Protein AF-A0A9P9QVE0-F1 (afdb_monomer)

Sequence (283 aa):
MDATTYDFESFDCESKGVPRPLGNPDWAALFAILSHQWFSRIWVVQELLVARRSIMWRGVLDLDTDIILWVAMQIGRHRDLYESFDIFMGSLLSSALMARNIATGYLEYQRLGPLSIYDTISRYNGMEATDPRDRYFALAGISRLDAGFVNYEKSYRDVACLVGKMALLGFPEYRVEPGGVEVLVFTEKPEAHRFLIEWLAFHANPQNHNLGLPSWIPDLISPHSPGLIMSGFYNTLHMQGGKEIPAPEVRLRQGTRFQWSGSSLPPWILPVPDVRRRSISYD

Solvent-accessible surface area (backbone atoms only — not comparable to full-atom values): 16964 Å² total; per-residue (Å²): 133,80,96,80,69,90,68,60,53,66,69,62,31,70,88,68,74,44,79,65,58,79,94,31,68,67,47,50,51,49,50,56,59,44,50,34,75,64,45,33,33,39,55,50,49,36,60,57,59,68,42,94,75,67,77,41,74,59,90,91,42,82,41,62,41,69,59,54,29,50,50,31,36,49,34,73,48,13,50,58,45,36,52,42,48,40,62,72,63,76,45,93,67,66,28,46,60,33,31,18,41,46,28,54,48,36,58,47,35,75,73,69,44,58,40,54,60,60,64,50,36,44,60,56,45,54,47,47,54,93,53,79,50,41,68,54,46,35,44,35,86,51,17,62,46,39,78,75,72,64,50,85,89,52,52,56,54,54,53,49,50,50,53,31,50,31,48,58,43,49,60,44,41,44,42,62,44,95,91,75,48,44,32,34,39,28,96,56,63,70,82,80,28,50,60,57,69,67,59,49,62,73,27,44,32,90,59,23,66,83,72,69,34,63,65,85,38,51,40,68,55,52,70,82,47,62,42,77,66,42,61,58,51,62,59,47,71,84,64,60,84,87,75,91,71,84,78,83,89,76,87,73,87,78,90,82,85,86,84,84,90,75,97,65,88,72,66,47,73,43,72,59,75,73,84,87,74,79,84,77,75,7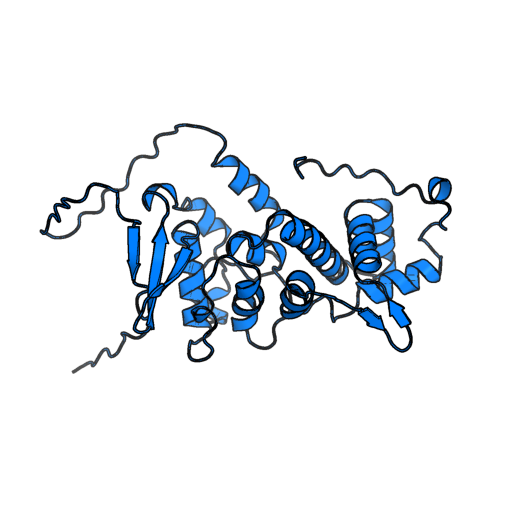5,132

Mean predicted aligned error: 12.05 Å

Structure (mmCIF, N/CA/C/O backbone):
data_AF-A0A9P9QVE0-F1
#
_entry.id   AF-A0A9P9QVE0-F1
#
loop_
_atom_site.group_PDB
_atom_site.id
_atom_site.type_symbol
_atom_site.label_atom_id
_atom_site.label_alt_id
_atom_site.label_comp_id
_atom_site.label_asym_id
_atom_site.label_entity_id
_atom_site.label_seq_id
_atom_site.pdbx_PDB_ins_code
_atom_site.Cartn_x
_atom_site.Cartn_y
_atom_site.Cartn_z
_atom_site.occupancy
_atom_site.B_iso_or_equiv
_atom_site.auth_seq_id
_atom_site.auth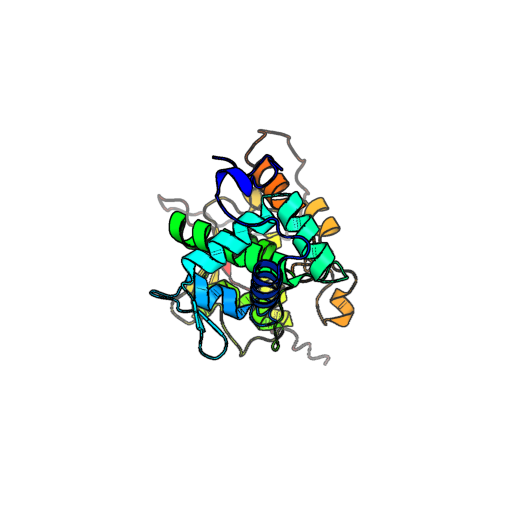_comp_id
_atom_site.auth_asym_id
_atom_site.auth_atom_id
_atom_site.pdbx_PDB_model_num
ATOM 1 N N . MET A 1 1 ? 19.524 4.064 9.301 1.00 30.08 1 MET A N 1
ATOM 2 C CA . MET A 1 1 ? 19.678 4.927 8.115 1.00 30.08 1 MET A CA 1
ATOM 3 C C . MET A 1 1 ? 18.303 5.446 7.805 1.00 30.08 1 MET A C 1
ATOM 5 O O . MET A 1 1 ? 17.471 4.701 7.298 1.00 30.08 1 MET A O 1
ATOM 9 N N . ASP A 1 2 ? 18.056 6.656 8.280 1.00 28.11 2 ASP A N 1
ATOM 10 C CA . ASP A 1 2 ? 16.757 7.304 8.247 1.00 28.11 2 ASP A CA 1
ATOM 11 C C . ASP A 1 2 ? 16.414 7.710 6.816 1.00 28.11 2 ASP A C 1
ATOM 13 O O . ASP A 1 2 ? 17.222 8.312 6.111 1.00 28.11 2 ASP A O 1
ATOM 17 N N . ALA A 1 3 ? 15.210 7.352 6.378 1.00 29.66 3 ALA A N 1
ATOM 18 C CA . ALA A 1 3 ? 14.646 7.735 5.090 1.00 29.66 3 ALA A CA 1
ATOM 19 C C . ALA A 1 3 ? 14.137 9.191 5.130 1.00 29.66 3 ALA A C 1
ATOM 21 O O . ALA A 1 3 ? 12.965 9.448 4.868 1.00 29.66 3 ALA A O 1
ATOM 22 N N . THR A 1 4 ? 14.989 10.139 5.533 1.00 32.44 4 THR A N 1
ATOM 23 C CA . THR A 1 4 ? 14.598 11.537 5.802 1.00 32.44 4 THR A CA 1
ATOM 24 C C . THR A 1 4 ? 15.242 12.575 4.886 1.00 32.44 4 THR A C 1
ATOM 26 O O . THR A 1 4 ? 14.995 13.766 5.055 1.00 32.44 4 THR A O 1
ATOM 29 N N . THR A 1 5 ? 15.951 12.159 3.838 1.00 35.22 5 THR A N 1
ATOM 30 C CA . THR A 1 5 ? 16.439 13.081 2.806 1.00 35.22 5 THR A CA 1
ATOM 31 C C . THR A 1 5 ? 16.221 12.442 1.444 1.00 35.22 5 THR A C 1
ATOM 33 O O . THR A 1 5 ? 16.746 11.365 1.167 1.00 35.22 5 THR A O 1
ATOM 36 N N . TYR A 1 6 ? 15.403 13.075 0.602 1.00 45.06 6 TYR A N 1
ATOM 37 C CA . TYR A 1 6 ? 15.340 12.739 -0.814 1.00 45.06 6 TYR A CA 1
ATOM 38 C C . TYR A 1 6 ? 16.667 13.145 -1.449 1.00 45.06 6 TYR A C 1
ATOM 40 O O . TYR A 1 6 ? 16.827 14.269 -1.921 1.00 45.06 6 TYR A O 1
ATOM 48 N N . ASP A 1 7 ? 17.635 12.242 -1.394 1.00 44.03 7 ASP A N 1
ATOM 49 C CA . ASP A 1 7 ? 18.872 12.374 -2.142 1.00 44.03 7 ASP A CA 1
ATOM 50 C C . ASP A 1 7 ? 18.542 12.036 -3.598 1.00 44.03 7 ASP A C 1
ATOM 52 O O . ASP A 1 7 ? 18.573 10.881 -4.023 1.00 44.03 7 ASP A O 1
ATOM 56 N N . PHE A 1 8 ? 18.058 13.037 -4.333 1.00 57.25 8 PHE A N 1
ATOM 57 C CA . PHE A 1 8 ? 17.719 12.917 -5.749 1.00 57.25 8 PHE A CA 1
ATOM 58 C C . PHE A 1 8 ? 18.994 12.954 -6.598 1.00 57.25 8 PHE A C 1
ATOM 60 O O . PHE A 1 8 ? 19.142 13.805 -7.477 1.00 57.25 8 PHE A O 1
ATOM 67 N N . GLU A 1 9 ? 19.937 12.055 -6.333 1.00 73.12 9 GLU A N 1
ATOM 68 C CA . GLU A 1 9 ? 21.040 11.839 -7.261 1.00 73.12 9 GLU A CA 1
ATOM 69 C C . GLU A 1 9 ? 20.479 11.267 -8.571 1.00 73.12 9 GLU A C 1
ATOM 71 O O . GLU A 1 9 ? 19.546 10.458 -8.571 1.00 73.12 9 GLU A O 1
ATOM 76 N N . SER A 1 10 ? 21.023 11.702 -9.704 1.00 81.44 10 SER A N 1
ATOM 77 C CA . SER A 1 10 ? 20.715 11.106 -11.006 1.00 81.44 10 SER A CA 1
ATOM 78 C C . SER A 1 10 ? 21.210 9.663 -11.061 1.00 81.44 10 SER A C 1
ATOM 80 O O . SER A 1 10 ? 22.295 9.360 -10.557 1.00 81.44 10 SER A O 1
ATOM 82 N N . PHE A 1 11 ? 20.456 8.777 -11.703 1.00 85.50 11 PHE A N 1
ATOM 83 C CA . PHE A 1 11 ? 20.907 7.418 -11.955 1.00 85.50 11 PHE A CA 1
ATOM 84 C C . PHE A 1 11 ? 21.948 7.419 -13.078 1.00 85.50 11 PHE A C 1
ATOM 86 O O . PHE A 1 11 ? 21.627 7.517 -14.264 1.00 85.50 11 PHE A O 1
ATOM 93 N N . ASP A 1 12 ? 23.220 7.292 -12.705 1.00 87.44 12 ASP A N 1
ATOM 94 C CA . ASP A 1 12 ? 24.328 7.249 -13.658 1.00 87.44 12 ASP A CA 1
ATOM 95 C C . ASP A 1 12 ? 24.292 5.966 -14.508 1.00 87.44 12 ASP A C 1
ATOM 97 O O . ASP A 1 12 ? 24.890 4.940 -14.186 1.00 87.44 12 ASP A O 1
ATOM 101 N N . CYS A 1 13 ? 23.561 6.032 -15.619 1.00 87.19 13 CYS A N 1
ATOM 102 C CA . CYS A 1 13 ? 23.409 4.933 -16.564 1.00 87.19 13 CYS A CA 1
ATOM 103 C C . CYS A 1 13 ? 24.760 4.495 -17.153 1.00 87.19 13 CYS A C 1
ATOM 105 O O . CYS A 1 13 ? 24.983 3.302 -17.363 1.00 87.19 13 CYS A O 1
ATOM 107 N N . GLU A 1 14 ? 25.673 5.443 -17.389 1.00 87.56 14 GLU A N 1
ATOM 108 C CA . GLU A 1 14 ? 26.953 5.188 -18.052 1.00 87.56 14 GLU A CA 1
ATOM 109 C C . GLU A 1 14 ? 27.894 4.388 -17.154 1.00 87.56 14 GLU A C 1
ATOM 111 O O . GLU A 1 14 ? 28.407 3.355 -17.589 1.00 87.56 14 GLU A O 1
ATOM 116 N N . SER A 1 15 ? 28.062 4.777 -15.883 1.00 88.19 15 SER A N 1
ATOM 117 C CA . SER A 1 15 ? 28.885 3.985 -14.952 1.00 88.19 15 SER A CA 1
ATOM 118 C C . SER A 1 15 ? 28.279 2.623 -14.617 1.00 88.19 15 SER A C 1
ATOM 120 O O . SER A 1 15 ? 29.004 1.697 -14.249 1.00 88.19 15 SER A O 1
ATOM 122 N N . LYS A 1 16 ? 26.958 2.473 -14.769 1.00 85.00 16 LYS A N 1
ATOM 123 C CA . LYS A 1 16 ? 26.243 1.199 -14.604 1.00 85.00 16 LYS A CA 1
ATOM 124 C C . LYS A 1 16 ? 26.201 0.353 -15.880 1.00 85.00 16 LYS A C 1
ATOM 126 O O . LYS A 1 16 ? 25.724 -0.778 -15.819 1.00 85.00 16 LYS A O 1
ATOM 131 N N . GLY A 1 17 ? 26.701 0.862 -17.008 1.00 88.25 17 GLY A N 1
ATOM 132 C CA . GLY A 1 17 ? 26.724 0.145 -18.284 1.00 88.25 17 GLY A CA 1
ATOM 133 C C . GLY A 1 17 ? 25.337 -0.119 -18.879 1.00 88.25 17 GLY A C 1
ATOM 134 O O . GLY A 1 17 ? 25.172 -1.091 -19.614 1.00 88.25 17 GLY A O 1
ATOM 135 N N . VAL A 1 18 ? 24.340 0.714 -18.561 1.00 88.88 18 VAL A N 1
ATOM 136 C CA . VAL A 1 18 ? 22.972 0.605 -19.093 1.00 88.88 18 VAL A CA 1
ATOM 137 C C . VAL A 1 18 ? 22.648 1.788 -20.011 1.00 88.88 18 VAL A C 1
ATOM 139 O O . VAL A 1 18 ? 23.198 2.877 -19.834 1.00 88.88 18 VAL A O 1
ATOM 142 N N . PRO A 1 19 ? 21.778 1.619 -21.023 1.00 91.56 19 PRO A N 1
ATOM 143 C CA . PRO A 1 19 ? 21.398 2.725 -21.895 1.00 91.56 19 PRO A CA 1
ATOM 144 C C . PRO A 1 19 ? 20.612 3.789 -21.124 1.00 91.56 19 PRO A C 1
ATOM 146 O O . PRO A 1 19 ? 19.944 3.487 -20.134 1.00 91.56 19 PRO A O 1
ATOM 149 N N . ARG A 1 20 ? 20.640 5.034 -21.612 1.00 90.94 20 ARG A N 1
ATOM 150 C CA . ARG A 1 20 ? 19.778 6.097 -21.077 1.00 90.94 20 ARG A CA 1
ATOM 151 C C . ARG A 1 20 ? 18.296 5.773 -21.356 1.00 90.94 20 ARG A C 1
ATOM 153 O O . ARG A 1 20 ? 18.010 5.223 -22.422 1.00 90.94 20 ARG A O 1
ATOM 160 N N . PRO A 1 21 ? 17.352 6.132 -20.462 1.00 89.38 21 PRO A N 1
ATOM 161 C CA . PRO A 1 21 ? 15.951 5.732 -20.611 1.00 89.38 21 PRO A CA 1
ATOM 162 C C . PRO A 1 21 ? 15.221 6.343 -21.805 1.00 89.38 21 PRO A C 1
ATOM 164 O O . PRO A 1 21 ? 14.433 5.673 -22.473 1.00 89.38 21 PRO A O 1
ATOM 167 N N . LEU A 1 22 ? 15.468 7.624 -22.085 1.00 86.12 22 LEU A N 1
ATOM 168 C CA . LEU A 1 22 ? 14.705 8.355 -23.089 1.00 86.12 22 LEU A CA 1
ATOM 169 C C . LEU A 1 22 ? 14.965 7.804 -24.499 1.00 86.12 22 LEU A C 1
ATOM 171 O O . LEU A 1 22 ? 16.098 7.788 -24.975 1.00 86.12 22 LEU A O 1
ATOM 175 N N . GLY A 1 23 ? 13.895 7.379 -25.176 1.00 85.19 23 GLY A N 1
ATOM 176 C CA . GLY A 1 23 ? 13.956 6.825 -26.533 1.00 85.19 23 GLY A CA 1
ATOM 177 C C . GLY A 1 23 ? 14.483 5.389 -26.618 1.00 85.19 23 GLY A C 1
ATOM 178 O O . GLY A 1 23 ? 14.606 4.863 -27.724 1.00 85.19 23 GLY A O 1
ATOM 179 N N . ASN A 1 24 ? 14.776 4.737 -25.488 1.00 92.50 24 ASN A N 1
ATOM 180 C CA . ASN A 1 24 ? 15.223 3.351 -25.466 1.00 92.50 24 ASN A CA 1
ATOM 181 C C . ASN A 1 24 ? 14.024 2.379 -25.319 1.00 92.50 24 ASN A C 1
ATOM 183 O O . ASN A 1 24 ? 13.232 2.516 -24.382 1.00 92.50 24 ASN A O 1
ATOM 187 N N . PRO A 1 25 ? 13.876 1.385 -26.217 1.00 92.44 25 PRO A N 1
ATOM 188 C CA . PRO A 1 25 ? 12.732 0.471 -26.202 1.00 92.44 25 PRO A CA 1
ATOM 189 C C . PRO A 1 25 ? 12.724 -0.495 -25.006 1.00 92.44 25 PRO A C 1
ATOM 191 O O . PRO A 1 25 ? 11.645 -0.900 -24.574 1.00 92.44 25 PRO A O 1
ATOM 194 N N . ASP A 1 26 ? 13.883 -0.834 -24.439 1.00 90.62 26 ASP A N 1
ATOM 195 C CA . ASP A 1 26 ? 13.972 -1.747 -23.292 1.00 90.62 26 ASP A CA 1
ATOM 196 C C . ASP A 1 26 ? 13.470 -1.062 -22.016 1.00 90.62 26 ASP A C 1
ATOM 198 O O . ASP A 1 26 ? 12.692 -1.638 -21.253 1.00 90.62 26 ASP A O 1
ATOM 202 N N . TRP A 1 27 ? 13.826 0.212 -21.829 1.00 91.44 27 TRP A N 1
ATOM 203 C CA . TRP A 1 27 ? 13.269 1.045 -20.761 1.00 91.44 27 TRP A CA 1
ATOM 204 C C . TRP A 1 27 ? 11.762 1.245 -20.913 1.00 91.44 27 TRP A C 1
ATOM 206 O O . TRP A 1 27 ? 11.029 1.112 -19.936 1.00 91.44 27 TRP A O 1
ATOM 216 N N . ALA A 1 28 ? 11.274 1.477 -22.133 1.00 90.44 28 ALA A N 1
ATOM 217 C CA . ALA A 1 28 ? 9.839 1.544 -22.405 1.00 90.44 28 ALA A CA 1
ATOM 218 C C . ALA A 1 28 ? 9.118 0.229 -22.042 1.00 90.44 28 ALA A C 1
ATOM 220 O O . ALA A 1 28 ? 8.050 0.247 -21.425 1.00 90.44 28 ALA A O 1
ATOM 221 N N . ALA A 1 29 ? 9.709 -0.924 -22.372 1.00 90.38 29 ALA A N 1
ATOM 222 C CA . ALA A 1 29 ? 9.158 -2.227 -22.008 1.00 90.38 29 ALA A CA 1
ATOM 223 C C . ALA A 1 29 ? 9.109 -2.422 -20.484 1.00 90.38 29 ALA A C 1
ATOM 225 O O . ALA A 1 29 ? 8.083 -2.864 -19.957 1.00 90.38 29 ALA A O 1
ATOM 226 N N . LEU A 1 30 ? 10.177 -2.044 -19.777 1.00 89.62 30 LEU A N 1
ATOM 227 C CA . LEU A 1 30 ? 10.260 -2.071 -18.317 1.00 89.62 30 LEU A CA 1
ATOM 228 C C . LEU A 1 30 ? 9.213 -1.157 -17.665 1.00 89.62 30 LEU A C 1
ATOM 230 O O . LEU A 1 30 ? 8.481 -1.596 -16.777 1.00 89.62 30 LEU A O 1
ATOM 234 N N . PHE A 1 31 ? 9.079 0.084 -18.132 1.00 90.81 31 PHE A N 1
ATOM 235 C CA . PHE A 1 31 ? 8.050 1.003 -17.648 1.00 90.81 31 PHE A CA 1
ATOM 236 C C . PHE A 1 31 ? 6.649 0.437 -17.884 1.00 90.81 31 PHE A C 1
ATOM 238 O O . PHE A 1 31 ? 5.804 0.497 -16.991 1.00 90.81 31 PHE A O 1
ATOM 245 N N . ALA A 1 32 ? 6.414 -0.233 -19.014 1.00 89.25 32 ALA A N 1
ATOM 246 C CA . ALA A 1 32 ? 5.158 -0.928 -19.263 1.00 89.25 32 ALA A CA 1
ATOM 247 C C . ALA A 1 32 ? 4.916 -2.129 -18.323 1.00 89.25 32 ALA A C 1
ATOM 249 O O . ALA A 1 32 ? 3.759 -2.506 -18.140 1.00 89.25 32 ALA A O 1
ATOM 250 N N . ILE A 1 33 ? 5.957 -2.771 -17.768 1.00 89.94 33 ILE A N 1
ATOM 251 C CA . ILE A 1 33 ? 5.803 -3.822 -16.739 1.00 89.94 33 ILE A CA 1
ATOM 252 C C . ILE A 1 33 ? 5.330 -3.170 -15.441 1.00 89.94 33 ILE A C 1
ATOM 254 O O . ILE A 1 33 ? 4.316 -3.575 -14.878 1.00 89.94 33 ILE A O 1
ATOM 258 N N . LEU A 1 34 ? 6.048 -2.141 -14.992 1.00 89.38 34 LEU A N 1
ATOM 259 C CA . LEU A 1 34 ? 5.820 -1.482 -13.703 1.00 89.38 34 LEU A CA 1
ATOM 260 C C . LEU A 1 34 ? 4.530 -0.657 -13.657 1.00 89.38 34 LEU A C 1
ATOM 262 O O . LEU A 1 34 ? 3.986 -0.430 -12.581 1.00 89.38 34 LEU A O 1
ATOM 266 N N . SER A 1 35 ? 4.014 -0.261 -14.819 1.00 87.69 35 SER A N 1
ATOM 267 C CA . SER A 1 35 ? 2.743 0.466 -14.944 1.00 87.69 35 SER A CA 1
ATOM 268 C C . SER A 1 35 ? 1.525 -0.445 -15.062 1.00 87.69 35 SER A C 1
ATOM 270 O O . SER A 1 35 ? 0.404 0.018 -15.271 1.00 87.69 35 SER A O 1
ATOM 272 N N . HIS A 1 36 ? 1.724 -1.761 -15.008 1.00 90.19 36 HIS A N 1
ATOM 273 C CA . HIS A 1 36 ? 0.633 -2.703 -15.176 1.00 90.19 36 HIS A CA 1
ATOM 274 C C . HIS A 1 36 ? -0.371 -2.588 -14.017 1.00 90.19 36 HIS A C 1
ATOM 276 O O . HIS A 1 36 ? 0.023 -2.575 -12.852 1.00 90.19 36 HIS A O 1
ATOM 282 N N . GLN A 1 37 ? -1.673 -2.631 -14.326 1.00 89.62 37 GLN A N 1
ATOM 283 C CA . GLN A 1 37 ? -2.794 -2.582 -13.361 1.00 89.62 37 GLN A CA 1
ATOM 284 C C . GLN A 1 37 ? -2.749 -3.656 -12.260 1.00 89.62 37 GLN A C 1
ATOM 286 O O . GLN A 1 37 ? -3.536 -3.665 -11.327 1.00 89.62 37 GLN A O 1
ATOM 291 N N . TRP A 1 38 ? -1.858 -4.636 -12.372 1.00 91.31 38 TRP A N 1
ATOM 292 C CA . TRP A 1 38 ? -1.653 -5.579 -11.282 1.00 91.31 38 TRP A CA 1
ATOM 293 C C . TRP A 1 38 ? -1.062 -4.866 -10.057 1.00 91.31 38 TRP A C 1
ATOM 295 O O . TRP A 1 38 ? -1.550 -5.074 -8.952 1.00 91.31 38 TRP A O 1
ATOM 305 N N . PHE A 1 39 ? -0.121 -3.935 -10.254 1.00 91.12 39 PHE A N 1
ATOM 306 C CA . PHE A 1 39 ? 0.478 -3.155 -9.170 1.00 91.12 39 PHE A CA 1
ATOM 307 C C . PHE A 1 39 ? -0.489 -2.170 -8.500 1.00 91.12 39 PHE A C 1
ATOM 309 O O . PHE A 1 39 ? -0.167 -1.680 -7.426 1.00 91.12 39 PHE A O 1
ATOM 316 N N . SER A 1 40 ? -1.661 -1.871 -9.076 1.00 89.88 40 SER A N 1
ATOM 317 C CA . SER A 1 40 ? -2.656 -1.007 -8.420 1.00 89.88 40 SER A CA 1
ATOM 318 C C . SER A 1 40 ? -3.518 -1.750 -7.402 1.00 89.88 40 SER A C 1
ATOM 320 O O . SER A 1 40 ? -4.140 -1.102 -6.568 1.00 89.88 40 SER A O 1
ATOM 322 N N . ARG A 1 41 ? -3.566 -3.086 -7.420 1.00 92.94 41 ARG A N 1
ATOM 323 C CA . ARG A 1 41 ? -4.478 -3.881 -6.580 1.00 92.94 41 ARG A CA 1
ATOM 324 C C . ARG A 1 41 ? -3.969 -4.004 -5.147 1.00 92.94 41 ARG A C 1
ATOM 326 O O . ARG A 1 41 ? -2.870 -4.503 -4.931 1.00 92.94 41 ARG A O 1
ATOM 333 N N . ILE A 1 42 ? -4.797 -3.674 -4.155 1.00 93.31 42 ILE A N 1
ATOM 334 C CA . ILE A 1 42 ? -4.391 -3.720 -2.737 1.00 93.31 42 ILE A CA 1
ATOM 335 C C . ILE A 1 42 ? -3.934 -5.120 -2.284 1.00 93.31 42 ILE A C 1
ATOM 337 O O . ILE A 1 42 ? -2.969 -5.249 -1.535 1.00 93.31 42 ILE A O 1
ATOM 341 N N . TRP A 1 43 ? -4.566 -6.183 -2.789 1.00 95.12 43 TRP A N 1
ATOM 342 C CA . TRP A 1 43 ? -4.221 -7.568 -2.441 1.00 95.12 43 TRP A CA 1
ATOM 343 C C . TRP A 1 43 ? -2.800 -7.970 -2.841 1.00 95.12 43 TRP A C 1
ATOM 345 O O . TRP A 1 43 ? -2.184 -8.781 -2.150 1.00 95.12 43 TRP A O 1
ATOM 355 N N . VAL A 1 44 ? -2.241 -7.349 -3.884 1.00 94.00 44 VAL A N 1
ATOM 356 C CA . VAL A 1 44 ? -0.877 -7.639 -4.347 1.00 94.00 44 VAL A CA 1
ATOM 357 C C . VAL A 1 44 ? 0.162 -7.333 -3.275 1.00 94.00 44 VAL A C 1
ATOM 359 O O . VAL A 1 44 ? 1.190 -8.004 -3.199 1.00 94.00 44 VAL A O 1
ATOM 362 N N . VAL A 1 45 ? -0.123 -6.370 -2.397 1.00 93.88 45 VAL A N 1
ATOM 363 C CA . VAL A 1 45 ? 0.742 -6.054 -1.263 1.00 93.88 45 VAL A CA 1
ATOM 364 C C . VAL A 1 45 ? 0.944 -7.291 -0.390 1.00 93.88 45 VAL A C 1
ATOM 366 O O . VAL A 1 45 ? 2.076 -7.706 -0.163 1.00 93.88 45 VAL A O 1
ATOM 369 N N . GLN A 1 46 ? -0.137 -7.915 0.076 1.00 92.38 46 GLN A N 1
ATOM 370 C CA . GLN A 1 46 ? -0.038 -9.100 0.926 1.00 92.38 46 GLN A CA 1
ATOM 371 C C . GLN A 1 46 ? 0.512 -10.305 0.161 1.00 92.38 46 GLN A C 1
ATOM 373 O O . GLN A 1 46 ? 1.340 -11.038 0.704 1.00 92.38 46 GLN A O 1
ATOM 378 N N . GLU A 1 47 ? 0.079 -10.491 -1.092 1.00 93.12 47 GLU A N 1
ATOM 379 C CA . GLU A 1 47 ? 0.548 -11.569 -1.969 1.00 93.12 47 GLU A CA 1
ATOM 380 C C . GLU A 1 47 ? 2.074 -11.549 -2.130 1.00 93.12 47 GLU A C 1
ATOM 382 O O . GLU A 1 47 ? 2.692 -12.608 -2.138 1.00 93.12 47 GLU A O 1
ATOM 387 N N . LEU A 1 48 ? 2.693 -10.367 -2.214 1.00 92.62 48 LEU A N 1
ATOM 388 C CA . LEU A 1 48 ? 4.144 -10.232 -2.330 1.00 92.62 48 LEU A CA 1
ATOM 389 C C . LEU A 1 48 ? 4.864 -10.252 -0.982 1.00 92.62 48 LEU A C 1
ATOM 391 O O . LEU A 1 48 ? 5.852 -10.965 -0.835 1.00 92.62 48 LEU A O 1
ATOM 395 N N . LEU A 1 49 ? 4.395 -9.475 -0.002 1.00 92.12 49 LEU A N 1
ATOM 396 C CA . LEU A 1 49 ? 5.111 -9.274 1.264 1.00 92.12 49 LEU A CA 1
ATOM 397 C C . LEU A 1 49 ? 5.129 -10.529 2.139 1.00 92.12 49 LEU A C 1
ATOM 399 O O . LEU A 1 49 ? 6.110 -10.781 2.833 1.00 92.12 49 LEU A O 1
ATOM 403 N N . VAL A 1 50 ? 4.050 -11.313 2.123 1.00 91.38 50 VAL A N 1
ATOM 404 C CA . VAL A 1 50 ? 3.897 -12.489 2.997 1.00 91.38 50 VAL A CA 1
ATOM 405 C C . VAL A 1 50 ? 4.331 -13.781 2.297 1.00 91.38 50 VAL A C 1
ATOM 407 O O . VAL A 1 50 ? 4.520 -14.812 2.949 1.00 91.38 50 VAL A O 1
ATOM 410 N N . ALA A 1 51 ? 4.507 -13.762 0.973 1.00 90.69 51 ALA A N 1
ATOM 411 C CA . ALA A 1 51 ? 4.914 -14.946 0.231 1.00 90.69 51 ALA A CA 1
ATOM 412 C C . ALA A 1 51 ? 6.293 -15.452 0.669 1.00 90.69 51 ALA A C 1
ATOM 414 O O . ALA A 1 51 ? 7.255 -14.704 0.806 1.00 90.69 51 ALA A O 1
ATOM 415 N N . ARG A 1 52 ? 6.411 -16.779 0.810 1.00 87.06 52 ARG A N 1
ATOM 416 C CA . ARG A 1 52 ? 7.712 -17.443 1.016 1.00 87.06 52 ARG A CA 1
ATOM 417 C C . ARG A 1 52 ? 8.594 -17.394 -0.231 1.00 87.06 52 ARG A C 1
ATOM 419 O O . ARG A 1 52 ? 9.811 -17.460 -0.122 1.00 87.06 52 ARG A O 1
ATOM 426 N N . ARG A 1 53 ? 7.962 -17.369 -1.405 1.00 86.06 53 ARG A N 1
ATOM 427 C CA . ARG A 1 53 ? 8.594 -17.254 -2.718 1.00 86.06 53 ARG A CA 1
ATOM 428 C C . ARG A 1 53 ? 7.596 -16.611 -3.673 1.00 86.06 53 ARG A C 1
ATOM 430 O O . ARG A 1 53 ? 6.473 -17.097 -3.784 1.00 86.06 53 ARG A O 1
ATOM 437 N N . SER A 1 54 ? 8.020 -15.563 -4.362 1.00 86.62 54 SER A N 1
ATOM 438 C CA . SER A 1 54 ? 7.239 -14.832 -5.358 1.00 86.62 54 SER A CA 1
ATOM 439 C C . SER A 1 54 ? 7.899 -14.970 -6.727 1.00 86.62 54 SER A C 1
ATOM 441 O O . SER A 1 54 ? 9.122 -14.906 -6.857 1.00 86.62 54 SER A O 1
ATOM 443 N N . ILE A 1 55 ? 7.088 -15.182 -7.758 1.00 85.06 55 ILE A N 1
ATOM 444 C CA . ILE A 1 55 ? 7.536 -15.239 -9.150 1.00 85.06 55 ILE A CA 1
ATOM 445 C C . ILE A 1 55 ? 6.617 -14.315 -9.944 1.00 85.06 55 ILE A C 1
ATOM 447 O O . ILE A 1 55 ? 5.396 -14.398 -9.790 1.00 85.06 55 ILE A O 1
ATOM 451 N N . MET A 1 56 ? 7.185 -13.429 -10.762 1.00 88.75 56 MET A N 1
ATOM 452 C CA . MET A 1 56 ? 6.411 -12.505 -11.586 1.00 88.75 56 MET A CA 1
ATOM 453 C C . MET A 1 56 ? 6.379 -12.989 -13.030 1.00 88.75 56 MET A C 1
ATOM 455 O O . MET A 1 56 ? 7.413 -13.144 -13.670 1.00 88.75 56 MET A O 1
ATOM 459 N N . TRP A 1 57 ? 5.178 -13.187 -13.571 1.00 89.50 57 TRP A N 1
ATOM 460 C CA . TRP A 1 57 ? 4.997 -13.588 -14.964 1.00 89.50 57 TRP A CA 1
ATOM 461 C C . TRP A 1 57 ? 4.403 -12.464 -15.801 1.00 89.50 57 TRP A C 1
ATOM 463 O O . TRP A 1 57 ? 3.433 -11.815 -15.403 1.00 89.50 57 TRP A O 1
ATOM 473 N N . ARG A 1 58 ? 4.945 -12.279 -17.010 1.00 85.62 58 ARG A N 1
ATOM 474 C CA . ARG A 1 58 ? 4.338 -11.426 -18.039 1.00 85.62 58 ARG A CA 1
ATOM 475 C C . ARG A 1 58 ? 4.384 -12.117 -19.395 1.00 85.62 58 ARG A C 1
ATOM 477 O O . ARG A 1 58 ? 5.405 -12.116 -20.079 1.00 85.62 58 ARG A O 1
ATOM 484 N N . GLY A 1 59 ? 3.254 -12.693 -19.801 1.00 87.56 59 GLY A N 1
ATOM 485 C CA . GLY A 1 59 ? 3.195 -13.523 -21.003 1.00 87.56 59 GLY A CA 1
ATOM 486 C C . GLY A 1 59 ? 4.075 -14.761 -20.834 1.00 87.56 59 GLY A C 1
ATOM 487 O O . GLY A 1 59 ? 3.805 -15.581 -19.965 1.00 87.56 59 GLY A O 1
ATOM 488 N N . VAL A 1 60 ? 5.127 -14.874 -21.647 1.00 86.75 60 VAL A N 1
ATOM 489 C CA . VAL A 1 60 ? 6.118 -15.966 -21.574 1.00 86.75 60 VAL A CA 1
ATOM 490 C C . VAL A 1 60 ? 7.343 -15.624 -20.720 1.00 86.75 60 VAL A C 1
ATOM 492 O O . VAL A 1 60 ? 8.231 -16.459 -20.574 1.00 86.75 60 VAL A O 1
ATOM 495 N N . LEU A 1 61 ? 7.427 -14.395 -20.199 1.00 85.81 61 LEU A N 1
ATOM 496 C CA . LEU A 1 61 ? 8.551 -13.958 -19.377 1.00 85.81 61 LEU A CA 1
ATOM 497 C C . LEU A 1 61 ? 8.379 -14.439 -17.939 1.00 85.81 61 LEU A C 1
ATOM 499 O O . LEU A 1 61 ? 7.347 -14.171 -17.318 1.00 85.81 61 LEU A O 1
ATOM 503 N N . ASP A 1 62 ? 9.427 -15.080 -17.428 1.00 88.62 62 ASP A N 1
ATOM 504 C CA . ASP A 1 62 ? 9.630 -15.375 -16.014 1.00 88.62 62 ASP A CA 1
ATOM 505 C C . ASP A 1 62 ? 10.595 -14.329 -15.442 1.00 88.62 62 ASP A C 1
ATOM 507 O O . ASP A 1 62 ? 11.749 -14.238 -15.869 1.00 88.62 62 ASP A O 1
ATOM 511 N N . LEU A 1 63 ? 10.083 -13.464 -14.568 1.00 88.62 63 LEU A N 1
ATOM 512 C CA . LEU A 1 63 ? 10.792 -12.317 -14.019 1.00 88.62 63 LEU A CA 1
ATOM 513 C C . LEU A 1 63 ? 11.088 -12.556 -12.541 1.00 88.62 63 LEU A C 1
ATOM 515 O O . LEU A 1 63 ? 10.196 -12.870 -11.745 1.00 88.62 63 LEU A O 1
ATOM 519 N N . ASP A 1 64 ? 12.345 -12.333 -12.170 1.00 88.44 64 ASP A N 1
ATOM 520 C CA . ASP A 1 64 ? 12.764 -12.332 -10.776 1.00 88.44 64 ASP A CA 1
ATOM 521 C C . ASP A 1 64 ? 12.104 -11.158 -10.037 1.00 88.44 64 ASP A C 1
ATOM 523 O O . ASP A 1 64 ? 12.321 -9.985 -10.362 1.00 88.44 64 ASP A O 1
ATOM 527 N N . THR A 1 65 ? 11.279 -11.489 -9.044 1.00 89.06 65 THR A N 1
ATOM 528 C CA . THR A 1 65 ? 10.526 -10.515 -8.252 1.00 89.06 65 THR A CA 1
ATOM 529 C C . THR A 1 65 ? 11.436 -9.493 -7.577 1.00 89.06 65 THR A C 1
ATOM 531 O O . THR A 1 65 ? 11.126 -8.301 -7.599 1.00 89.06 65 THR A O 1
ATOM 534 N N . ASP A 1 66 ? 12.562 -9.926 -7.007 1.00 87.12 66 ASP A N 1
ATOM 535 C CA . ASP A 1 66 ? 13.456 -9.037 -6.269 1.00 87.12 66 ASP A CA 1
ATOM 536 C C . ASP A 1 66 ? 14.109 -8.029 -7.222 1.00 87.12 66 ASP A C 1
ATOM 538 O O . ASP A 1 66 ? 14.234 -6.850 -6.885 1.00 87.12 66 ASP A O 1
ATOM 542 N N . ILE A 1 67 ? 14.433 -8.450 -8.451 1.00 88.81 67 ILE A N 1
ATOM 543 C CA . ILE A 1 67 ? 14.943 -7.552 -9.497 1.00 88.81 67 ILE A CA 1
ATOM 544 C C . ILE A 1 67 ? 13.877 -6.524 -9.892 1.00 88.81 67 ILE A C 1
ATOM 546 O O . ILE A 1 67 ? 14.171 -5.329 -9.934 1.00 88.81 67 ILE A O 1
ATOM 550 N N . ILE A 1 68 ? 12.636 -6.948 -10.149 1.00 90.06 68 ILE A N 1
ATOM 551 C CA . ILE A 1 68 ? 11.558 -6.030 -10.556 1.00 90.06 68 ILE A CA 1
ATOM 552 C C . ILE A 1 68 ? 11.265 -4.995 -9.465 1.00 90.06 68 ILE A C 1
ATOM 554 O O . ILE A 1 68 ? 11.169 -3.799 -9.755 1.00 90.06 68 ILE A O 1
ATOM 558 N N . LEU A 1 69 ? 11.167 -5.431 -8.207 1.00 89.56 69 LEU A N 1
ATOM 559 C CA . LEU A 1 69 ? 10.945 -4.534 -7.074 1.00 89.56 69 LEU A CA 1
ATOM 560 C C . LEU A 1 69 ? 12.143 -3.600 -6.855 1.00 89.56 69 LEU A C 1
ATOM 562 O O . LEU A 1 69 ? 11.956 -2.403 -6.627 1.00 89.56 69 LEU A O 1
ATOM 566 N N . TRP A 1 70 ? 13.373 -4.098 -6.996 1.00 88.50 70 TRP A N 1
ATOM 567 C CA . TRP A 1 70 ? 14.571 -3.266 -6.913 1.00 88.50 70 TRP A CA 1
ATOM 568 C C . TRP A 1 70 ? 14.576 -2.164 -7.976 1.00 88.50 70 TRP A C 1
ATOM 570 O O . TRP A 1 70 ? 14.834 -1.005 -7.649 1.00 88.50 70 TRP A O 1
ATOM 580 N N . VAL A 1 71 ? 14.230 -2.486 -9.226 1.00 88.31 71 VAL A N 1
ATOM 581 C CA . VAL A 1 71 ? 14.137 -1.494 -10.307 1.00 88.31 71 VAL A CA 1
ATOM 582 C C . VAL A 1 71 ? 13.040 -0.463 -10.026 1.00 88.31 71 VAL A C 1
ATOM 584 O O . VAL A 1 71 ? 13.279 0.736 -10.186 1.00 88.31 71 VAL A O 1
ATOM 587 N N . ALA A 1 72 ? 11.869 -0.893 -9.542 1.00 89.50 72 ALA A N 1
ATOM 588 C CA . ALA A 1 72 ? 10.797 0.020 -9.137 1.00 89.50 72 ALA A CA 1
ATOM 589 C C . ALA A 1 72 ? 11.266 1.011 -8.056 1.00 89.50 72 ALA A C 1
ATOM 591 O O . ALA A 1 72 ? 10.925 2.196 -8.090 1.00 89.50 72 ALA A O 1
ATOM 592 N N . MET A 1 73 ? 12.102 0.553 -7.120 1.00 86.12 73 MET A N 1
ATOM 593 C CA . MET A 1 73 ? 12.730 1.436 -6.140 1.00 86.12 73 MET A CA 1
ATOM 594 C C . MET A 1 73 ? 13.732 2.402 -6.760 1.00 86.12 73 MET A C 1
ATOM 596 O O . MET A 1 73 ? 13.730 3.563 -6.363 1.00 86.12 73 MET A O 1
ATOM 600 N N . GLN A 1 74 ? 14.579 1.963 -7.697 1.00 85.62 74 GLN A N 1
ATOM 601 C CA . GLN A 1 74 ? 15.534 2.865 -8.353 1.00 85.62 74 GLN A CA 1
ATOM 602 C C . GLN A 1 74 ? 14.800 4.004 -9.068 1.00 85.62 74 GLN A C 1
ATOM 604 O O . GLN A 1 74 ? 15.135 5.168 -8.860 1.00 85.62 74 GLN A O 1
ATOM 609 N N . ILE A 1 75 ? 13.737 3.689 -9.815 1.00 85.19 75 ILE A N 1
ATOM 610 C CA . ILE A 1 75 ? 12.908 4.699 -10.492 1.00 85.19 75 ILE A CA 1
ATOM 611 C C . ILE A 1 75 ? 12.323 5.694 -9.484 1.00 85.19 75 ILE A C 1
ATOM 613 O O . ILE A 1 75 ? 12.324 6.892 -9.729 1.00 85.19 75 ILE A O 1
ATOM 617 N N . GLY A 1 76 ? 11.869 5.222 -8.321 1.00 78.75 76 GLY A N 1
ATOM 618 C CA . GLY A 1 76 ? 11.333 6.091 -7.272 1.00 78.75 76 GLY A CA 1
ATOM 619 C C . GLY A 1 76 ? 12.367 6.884 -6.464 1.00 78.75 76 GLY A C 1
ATOM 620 O O . GLY A 1 76 ? 11.970 7.753 -5.687 1.00 78.75 76 GLY A O 1
ATOM 621 N N . ARG A 1 77 ? 13.662 6.564 -6.576 1.00 79.62 77 ARG A N 1
ATOM 622 C CA . ARG A 1 77 ? 14.758 7.237 -5.853 1.00 79.62 77 ARG A CA 1
ATOM 623 C C . ARG A 1 77 ? 15.499 8.240 -6.728 1.00 79.62 77 ARG A C 1
ATOM 625 O O . ARG A 1 77 ? 15.934 9.267 -6.219 1.00 79.62 77 ARG A O 1
ATOM 632 N N . HIS A 1 78 ? 15.612 7.958 -8.021 1.00 83.50 78 HIS A N 1
ATOM 633 C CA . HIS A 1 78 ? 16.389 8.759 -8.957 1.00 83.50 78 HIS A CA 1
ATOM 634 C C . HIS A 1 78 ? 15.486 9.646 -9.808 1.00 83.50 78 HIS A C 1
ATOM 636 O O . HIS A 1 78 ? 14.593 9.170 -10.510 1.00 83.50 78 HIS A O 1
ATOM 642 N N . ARG A 1 79 ? 15.725 10.957 -9.738 1.00 81.88 79 ARG A N 1
ATOM 643 C CA . ARG A 1 79 ? 14.864 11.971 -10.359 1.00 81.88 79 ARG A CA 1
ATOM 644 C C . ARG A 1 79 ? 14.773 11.824 -11.877 1.00 81.88 79 ARG A C 1
ATOM 646 O O . ARG A 1 79 ? 13.692 11.948 -12.432 1.00 81.88 79 ARG A O 1
ATOM 653 N N . ASP A 1 80 ? 15.888 11.564 -12.538 1.00 86.44 80 ASP A N 1
ATOM 654 C CA . ASP A 1 80 ? 15.979 11.396 -13.989 1.00 86.44 80 ASP A CA 1
ATOM 655 C C . ASP A 1 80 ? 15.255 10.136 -14.491 1.00 86.44 80 ASP A C 1
ATOM 657 O O . ASP A 1 80 ? 14.604 10.169 -15.540 1.00 86.44 80 ASP A O 1
ATOM 661 N N . LEU A 1 81 ? 15.307 9.037 -13.730 1.00 87.19 81 LEU A N 1
ATOM 662 C CA . LEU A 1 81 ? 14.506 7.844 -14.016 1.00 87.19 81 LEU A CA 1
ATOM 663 C C . LEU A 1 81 ? 13.015 8.110 -13.812 1.00 87.19 81 LEU A C 1
ATOM 665 O O . LEU A 1 81 ? 12.209 7.700 -14.646 1.00 87.19 81 LEU A O 1
ATOM 669 N N . TYR A 1 82 ? 12.655 8.806 -12.732 1.00 84.75 82 TYR A N 1
ATOM 670 C CA . TYR A 1 82 ? 11.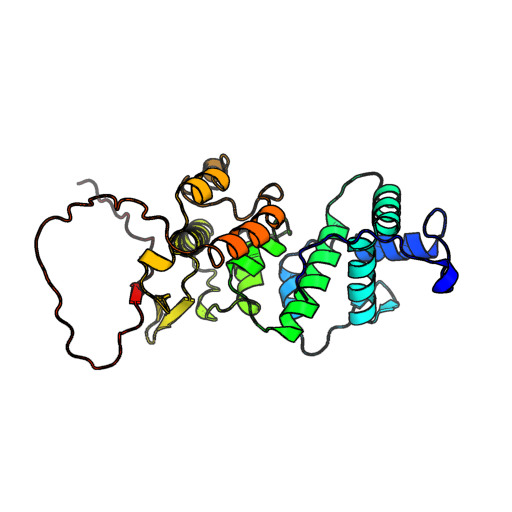275 9.194 -12.451 1.00 84.75 82 TYR A CA 1
ATOM 671 C C . TYR A 1 82 ? 10.707 10.106 -13.549 1.00 84.75 82 TYR A C 1
ATOM 673 O O . TYR A 1 82 ? 9.641 9.833 -14.091 1.00 84.75 82 TYR A O 1
ATOM 681 N N . GLU A 1 83 ? 11.452 11.138 -13.955 1.00 84.88 83 GLU A N 1
ATOM 682 C CA . GLU A 1 83 ? 11.073 12.035 -15.054 1.00 84.88 83 GLU A CA 1
ATOM 683 C C . GLU A 1 83 ? 10.928 11.269 -16.379 1.00 84.88 83 GLU A C 1
ATOM 685 O O . GLU A 1 83 ? 9.976 11.489 -17.128 1.00 84.88 83 GLU A O 1
ATOM 690 N N . SER A 1 84 ? 11.828 10.323 -16.661 1.00 88.38 84 SER A N 1
ATOM 691 C CA . SER A 1 84 ? 11.734 9.475 -17.857 1.00 88.38 84 SER A CA 1
ATOM 692 C C . SER A 1 84 ? 10.495 8.576 -17.842 1.00 88.38 84 SER A C 1
ATOM 694 O O . SER A 1 84 ? 9.860 8.379 -18.880 1.00 88.38 84 SER A O 1
ATOM 696 N N . PHE A 1 85 ? 10.148 8.042 -16.671 1.00 86.56 85 PHE A N 1
ATOM 697 C CA . PHE A 1 85 ? 8.939 7.256 -16.468 1.00 86.56 85 PHE A CA 1
ATOM 698 C C . PHE A 1 85 ? 7.675 8.103 -16.695 1.00 86.56 85 PHE A C 1
ATOM 700 O O . PHE A 1 85 ? 6.781 7.687 -17.435 1.00 86.56 85 PHE A O 1
ATOM 707 N N . ASP A 1 86 ? 7.624 9.312 -16.133 1.00 83.12 86 ASP A N 1
ATOM 708 C CA . ASP A 1 86 ? 6.500 10.241 -16.301 1.00 83.12 86 ASP A CA 1
ATOM 709 C C . ASP A 1 86 ? 6.301 10.638 -17.773 1.00 83.12 86 ASP A C 1
ATOM 711 O O . ASP A 1 86 ? 5.173 10.649 -18.274 1.00 83.12 86 ASP A O 1
ATOM 715 N N . ILE A 1 87 ? 7.398 10.906 -18.494 1.00 86.12 87 ILE A N 1
ATOM 716 C CA . ILE A 1 87 ? 7.367 11.184 -19.937 1.00 86.12 87 ILE A CA 1
ATOM 717 C C . ILE A 1 87 ? 6.772 9.995 -20.700 1.00 86.12 87 ILE A C 1
ATOM 719 O O . ILE A 1 87 ? 5.929 10.193 -21.576 1.00 86.12 87 ILE A O 1
ATOM 723 N N . PHE A 1 88 ? 7.183 8.767 -20.369 1.00 84.56 88 PHE A N 1
ATOM 724 C CA . PHE A 1 88 ? 6.663 7.558 -21.010 1.00 84.56 88 PHE A CA 1
ATOM 725 C C . PHE A 1 88 ? 5.158 7.374 -20.777 1.00 84.56 88 PHE A C 1
ATOM 727 O O . PHE A 1 88 ? 4.430 7.026 -21.707 1.00 84.56 88 PHE A O 1
ATOM 734 N N . MET A 1 89 ? 4.679 7.634 -19.561 1.00 78.62 89 MET A N 1
ATOM 735 C CA . MET A 1 89 ? 3.268 7.457 -19.210 1.00 78.62 89 MET A CA 1
ATOM 736 C C . MET A 1 89 ? 2.336 8.513 -19.814 1.00 78.62 89 MET A C 1
ATOM 738 O O . MET A 1 89 ? 1.115 8.343 -19.780 1.00 78.62 89 MET A O 1
ATOM 742 N N . GLY A 1 90 ? 2.874 9.611 -20.355 1.00 71.44 90 GLY A N 1
ATOM 743 C CA . GLY A 1 90 ? 2.091 10.687 -20.973 1.00 71.44 90 GLY A CA 1
ATOM 744 C C . GLY A 1 90 ? 1.159 11.434 -20.004 1.00 71.44 90 GLY A C 1
ATOM 745 O O . GLY A 1 90 ? 0.377 12.278 -20.437 1.00 71.44 90 GLY A O 1
ATOM 746 N N . SER A 1 91 ? 1.216 11.119 -18.705 1.00 59.56 91 SER A N 1
ATOM 747 C CA . SER A 1 91 ? 0.497 11.758 -17.597 1.00 59.56 91 SER A CA 1
ATOM 748 C C . SER A 1 91 ? 1.031 11.238 -16.250 1.00 59.56 91 SER A C 1
ATOM 750 O O . SER A 1 91 ? 1.592 10.146 -16.193 1.00 59.56 91 SER A O 1
ATOM 752 N N . LEU A 1 92 ? 0.799 11.984 -15.161 1.00 52.47 92 LEU A N 1
ATOM 753 C CA . LEU A 1 92 ? 1.102 11.622 -13.759 1.00 52.47 92 LEU A CA 1
ATOM 754 C C . LEU A 1 92 ? 0.207 10.474 -13.222 1.00 52.47 92 LEU A C 1
ATOM 756 O O . LEU A 1 92 ? -0.364 10.572 -12.134 1.00 52.47 92 LEU A O 1
ATOM 760 N N . LEU A 1 93 ? -0.001 9.399 -13.986 1.00 48.56 93 LEU A N 1
ATOM 761 C CA . LEU A 1 93 ? -0.814 8.271 -13.527 1.00 48.56 93 LEU A CA 1
ATOM 762 C C . LEU A 1 93 ? -0.037 7.382 -12.541 1.00 48.56 93 LEU A C 1
ATOM 764 O O . LEU A 1 93 ? 1.093 6.962 -12.772 1.00 48.56 93 LEU A O 1
ATOM 768 N N . SER A 1 94 ? -0.713 7.074 -11.434 1.00 54.88 94 SER A N 1
ATOM 769 C CA . SER A 1 94 ? -0.218 6.622 -10.124 1.00 54.88 94 SER A CA 1
ATOM 770 C C . SER A 1 94 ? 0.481 5.253 -10.039 1.00 54.88 94 SER A C 1
ATOM 772 O O . SER A 1 94 ? 0.931 4.874 -8.960 1.00 54.88 94 SER A O 1
ATOM 774 N N . SER A 1 95 ? 0.581 4.478 -11.121 1.00 53.56 95 SER A N 1
ATOM 775 C CA . SER A 1 95 ? 0.883 3.035 -11.034 1.00 53.56 95 SER A CA 1
ATOM 776 C C . SER A 1 95 ? 2.341 2.680 -10.690 1.00 53.56 95 SER A C 1
ATOM 778 O O . SER A 1 95 ? 2.549 1.797 -9.857 1.00 53.56 95 SER A O 1
ATOM 780 N N . ALA A 1 96 ? 3.363 3.381 -11.204 1.00 55.47 96 ALA A N 1
ATOM 781 C CA . ALA A 1 96 ? 4.746 3.114 -10.765 1.00 55.47 96 ALA A CA 1
ATOM 782 C C . ALA A 1 96 ? 5.041 3.610 -9.351 1.00 55.47 96 ALA A C 1
ATOM 784 O O . ALA A 1 96 ? 5.892 3.033 -8.674 1.00 55.47 96 ALA A O 1
ATOM 785 N N . LEU A 1 97 ? 4.310 4.619 -8.865 1.00 68.50 97 LEU A N 1
ATOM 786 C CA . LEU A 1 97 ? 4.338 4.957 -7.444 1.00 68.50 97 LEU A CA 1
ATOM 787 C C . LEU A 1 97 ? 3.813 3.784 -6.608 1.00 68.50 97 LEU A C 1
ATOM 789 O O . LEU A 1 97 ? 4.397 3.495 -5.569 1.00 68.50 97 LEU A O 1
ATOM 793 N N . MET A 1 98 ? 2.802 3.046 -7.084 1.00 83.88 98 MET A N 1
ATOM 794 C CA . MET A 1 98 ? 2.338 1.836 -6.394 1.00 83.88 98 MET A CA 1
ATOM 795 C C . MET A 1 98 ? 3.388 0.723 -6.420 1.00 83.88 98 MET A C 1
ATOM 797 O O . MET A 1 98 ? 3.698 0.173 -5.366 1.00 83.88 98 MET A O 1
ATOM 801 N N . ALA A 1 99 ? 4.004 0.436 -7.573 1.00 86.81 99 ALA A N 1
ATOM 802 C CA . ALA A 1 99 ? 5.084 -0.553 -7.660 1.00 86.81 99 ALA A CA 1
ATOM 803 C C . ALA A 1 99 ? 6.264 -0.198 -6.734 1.00 86.81 99 ALA A C 1
ATOM 805 O O . ALA A 1 99 ? 6.778 -1.055 -6.014 1.00 86.81 99 ALA A O 1
ATOM 806 N N . ARG A 1 100 ? 6.645 1.085 -6.676 1.00 86.06 100 ARG A N 1
ATOM 807 C CA . ARG A 1 100 ? 7.642 1.611 -5.734 1.00 86.06 100 ARG A CA 1
ATOM 808 C C . ARG A 1 100 ? 7.197 1.453 -4.276 1.00 86.06 100 ARG A C 1
ATOM 810 O O . ARG A 1 100 ? 8.010 1.048 -3.442 1.00 86.06 100 ARG A O 1
ATOM 817 N N . ASN A 1 101 ? 5.949 1.779 -3.942 1.00 86.62 101 ASN A N 1
ATOM 818 C CA . ASN A 1 101 ? 5.422 1.672 -2.578 1.00 86.62 101 ASN A CA 1
ATOM 819 C C . ASN A 1 101 ? 5.402 0.213 -2.109 1.00 86.62 101 ASN A C 1
ATOM 821 O O . ASN A 1 101 ? 5.836 -0.069 -0.991 1.00 86.62 101 ASN A O 1
ATOM 825 N N . ILE A 1 102 ? 4.988 -0.709 -2.985 1.00 90.75 102 ILE A N 1
ATOM 826 C CA . ILE A 1 102 ? 5.069 -2.161 -2.784 1.00 90.75 102 ILE A CA 1
ATOM 827 C C . ILE A 1 102 ? 6.518 -2.581 -2.553 1.00 90.75 102 ILE A C 1
ATOM 829 O O . ILE A 1 102 ? 6.798 -3.234 -1.556 1.00 90.75 102 ILE A O 1
ATOM 833 N N . ALA A 1 103 ? 7.452 -2.176 -3.415 1.00 89.56 103 ALA A N 1
ATOM 834 C CA . ALA A 1 103 ? 8.857 -2.557 -3.288 1.00 89.56 103 ALA A CA 1
ATOM 835 C C . ALA A 1 103 ? 9.501 -2.041 -1.990 1.00 89.56 103 ALA A C 1
ATOM 837 O O . ALA A 1 103 ? 10.189 -2.777 -1.284 1.00 89.56 103 ALA A O 1
ATOM 838 N N . THR A 1 104 ? 9.217 -0.788 -1.628 1.00 86.06 104 THR A N 1
ATOM 839 C CA . THR A 1 104 ? 9.694 -0.192 -0.372 1.00 86.06 104 THR A CA 1
ATOM 840 C C . THR A 1 104 ? 9.111 -0.935 0.828 1.00 86.06 104 THR A C 1
ATOM 842 O O . THR A 1 104 ? 9.825 -1.269 1.771 1.00 86.06 104 THR A O 1
ATOM 845 N N . GLY A 1 105 ? 7.810 -1.230 0.786 1.00 87.75 105 GLY A N 1
ATOM 846 C CA . GLY A 1 105 ? 7.140 -2.014 1.813 1.00 87.75 105 GLY A CA 1
ATOM 847 C C . GLY A 1 105 ? 7.632 -3.456 1.909 1.00 87.75 105 GLY A C 1
ATOM 848 O O . GLY A 1 105 ? 7.749 -3.966 3.016 1.00 87.75 105 GLY A O 1
ATOM 849 N N . TYR A 1 106 ? 7.987 -4.087 0.791 1.00 88.81 106 TYR A N 1
ATOM 850 C CA . TYR A 1 106 ? 8.554 -5.433 0.736 1.00 88.81 106 TYR A CA 1
ATOM 851 C C . TYR A 1 106 ? 9.876 -5.523 1.496 1.00 88.81 106 TYR A C 1
ATOM 853 O O . TYR A 1 106 ? 10.002 -6.334 2.413 1.00 88.81 106 TYR A O 1
ATOM 861 N N . LEU A 1 107 ? 10.825 -4.630 1.202 1.00 83.56 107 LEU A N 1
ATOM 862 C CA . LEU A 1 107 ? 12.108 -4.612 1.909 1.00 83.56 107 LEU A CA 1
ATOM 863 C C . LEU A 1 107 ? 11.957 -4.266 3.393 1.00 83.56 107 LEU A C 1
ATOM 865 O O . LEU A 1 107 ? 12.629 -4.847 4.247 1.00 83.56 107 LEU A O 1
ATOM 869 N N . GLU A 1 108 ? 11.083 -3.315 3.724 1.00 85.00 108 GLU A N 1
ATOM 870 C CA . GLU A 1 108 ? 10.831 -2.971 5.121 1.00 85.00 108 GLU A CA 1
ATOM 871 C C . GLU A 1 108 ? 10.174 -4.114 5.889 1.00 85.00 108 GLU A C 1
ATOM 873 O O . GLU A 1 108 ? 10.599 -4.397 7.008 1.00 85.00 108 GLU A O 1
ATOM 878 N N . TYR A 1 109 ? 9.202 -4.798 5.288 1.00 88.19 109 TYR A N 1
ATOM 879 C CA . TYR A 1 109 ? 8.533 -5.947 5.887 1.00 88.19 109 TYR A CA 1
ATOM 880 C C . TYR A 1 109 ? 9.506 -7.108 6.112 1.00 88.19 109 TYR A C 1
ATOM 882 O O . TYR A 1 109 ? 9.512 -7.701 7.187 1.00 88.19 109 TYR A O 1
ATOM 890 N N . GLN A 1 110 ? 10.401 -7.389 5.161 1.00 85.19 110 GLN A N 1
ATOM 891 C CA . GLN A 1 110 ? 11.455 -8.392 5.351 1.00 85.19 110 GLN A CA 1
ATOM 892 C C . GLN A 1 110 ? 12.407 -8.043 6.506 1.00 85.19 110 GLN A C 1
ATOM 894 O O . GLN A 1 110 ? 12.901 -8.936 7.193 1.00 85.19 110 GLN A O 1
ATOM 899 N N . ARG A 1 111 ? 12.666 -6.749 6.736 1.00 84.88 111 ARG A N 1
ATOM 900 C CA . ARG A 1 111 ? 13.586 -6.277 7.780 1.00 84.88 111 ARG A CA 1
ATOM 901 C C . ARG A 1 111 ? 12.944 -6.177 9.165 1.00 84.88 111 ARG A C 1
ATOM 903 O O . ARG A 1 111 ? 13.602 -6.471 10.158 1.00 84.88 111 ARG A O 1
ATOM 910 N N . LEU A 1 112 ? 11.715 -5.674 9.240 1.00 86.94 112 LEU A N 1
ATOM 911 C CA . LEU A 1 112 ? 11.040 -5.290 10.486 1.00 86.94 112 LEU A CA 1
ATOM 912 C C . LEU A 1 112 ? 9.872 -6.213 10.855 1.00 86.94 112 LEU A C 1
ATOM 914 O O . LEU A 1 112 ? 9.415 -6.181 11.997 1.00 86.94 112 LEU A O 1
ATOM 918 N N . GLY A 1 113 ? 9.387 -7.018 9.911 1.00 89.12 113 GLY A N 1
ATOM 919 C CA . GLY A 1 113 ? 8.153 -7.782 10.047 1.00 89.12 113 GLY A CA 1
ATOM 920 C C . GLY A 1 113 ? 6.894 -6.905 9.951 1.00 89.12 113 GLY A C 1
ATOM 921 O O . GLY A 1 113 ? 6.933 -5.812 9.375 1.00 89.12 113 GLY A O 1
ATOM 922 N N . PRO A 1 114 ? 5.763 -7.375 10.511 1.00 89.00 114 PRO A N 1
ATOM 923 C CA . PRO A 1 114 ? 4.495 -6.654 10.476 1.00 89.00 114 PRO A CA 1
ATOM 924 C C . PRO A 1 114 ? 4.554 -5.277 11.151 1.00 89.00 114 PRO A C 1
ATOM 926 O O . PRO A 1 114 ? 5.031 -5.123 12.286 1.00 89.00 114 PRO A O 1
ATOM 929 N N . LEU A 1 115 ? 4.007 -4.278 10.459 1.00 83.69 115 LEU A N 1
ATOM 930 C CA . LEU A 1 115 ? 3.932 -2.891 10.923 1.00 83.69 115 LEU A CA 1
ATOM 931 C C . LEU A 1 115 ? 2.588 -2.600 11.608 1.00 83.69 115 LEU A C 1
ATOM 933 O O . LEU A 1 115 ? 1.711 -3.464 11.702 1.00 83.69 115 LEU A O 1
ATOM 937 N N . SER A 1 116 ? 2.413 -1.386 12.131 1.00 82.19 116 SER A N 1
ATOM 938 C CA . SER A 1 116 ? 1.083 -0.967 12.575 1.00 82.19 116 SER A CA 1
ATOM 939 C C . SER A 1 116 ? 0.139 -0.872 11.369 1.00 82.19 116 SER A C 1
ATOM 941 O O . SER A 1 116 ? 0.573 -0.595 10.248 1.00 82.19 116 SER A O 1
ATOM 943 N N . ILE A 1 117 ? -1.166 -1.066 11.591 1.00 84.75 117 ILE A N 1
ATOM 944 C CA . ILE A 1 117 ? -2.172 -0.929 10.522 1.00 84.75 117 ILE A CA 1
ATOM 945 C C . ILE A 1 117 ? -2.162 0.472 9.888 1.00 84.75 117 ILE A C 1
ATOM 947 O O . ILE A 1 117 ? -2.532 0.656 8.736 1.00 84.75 117 ILE A O 1
ATOM 951 N N . TYR A 1 118 ? -1.703 1.477 10.626 1.00 81.88 118 TYR A N 1
ATOM 952 C CA . TYR A 1 118 ? -1.548 2.824 10.107 1.00 81.88 118 TYR A CA 1
ATOM 953 C C . TYR A 1 118 ? -0.430 2.953 9.087 1.00 81.88 118 TYR A C 1
ATOM 955 O O . TYR A 1 118 ? -0.633 3.547 8.028 1.00 81.88 118 TYR A O 1
ATOM 963 N N . ASP A 1 119 ? 0.743 2.410 9.411 1.00 79.50 119 ASP A N 1
ATOM 964 C CA . ASP A 1 119 ? 1.916 2.489 8.544 1.00 79.50 119 ASP A CA 1
ATOM 965 C C . ASP A 1 119 ? 1.650 1.769 7.222 1.00 79.50 119 ASP A C 1
ATOM 967 O O . ASP A 1 119 ? 2.106 2.206 6.164 1.00 79.50 119 ASP A O 1
ATOM 971 N N . THR A 1 120 ? 0.884 0.675 7.276 1.00 87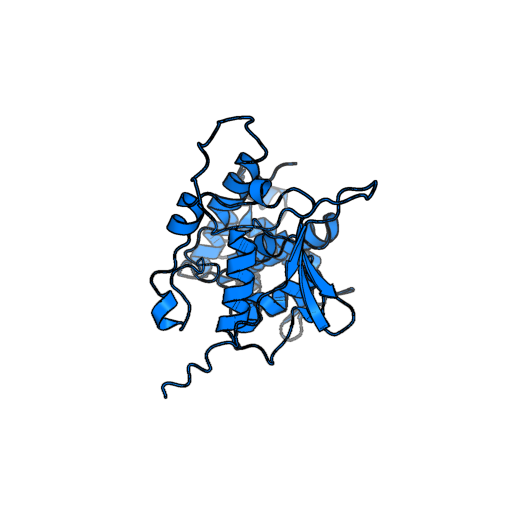.50 120 THR A N 1
ATOM 972 C CA . THR A 1 120 ? 0.468 -0.066 6.086 1.00 87.50 120 THR A CA 1
ATOM 973 C C . THR A 1 120 ? -0.590 0.711 5.301 1.00 87.50 120 THR A C 1
ATOM 975 O O . THR A 1 120 ? -0.373 0.967 4.118 1.00 87.50 120 THR A O 1
ATOM 978 N N . ILE A 1 121 ? -1.677 1.187 5.923 1.00 85.56 121 ILE A N 1
ATOM 979 C CA . ILE A 1 121 ? -2.715 1.961 5.212 1.00 85.56 121 ILE A CA 1
ATOM 980 C C . ILE A 1 121 ? -2.139 3.227 4.568 1.00 85.56 121 ILE A C 1
ATOM 982 O O . ILE A 1 121 ? -2.409 3.506 3.402 1.00 85.56 121 ILE A O 1
ATOM 986 N N . SER A 1 122 ? -1.302 3.972 5.290 1.00 78.56 122 SER A N 1
ATOM 987 C CA . SER A 1 122 ? -0.717 5.224 4.794 1.00 78.56 122 SER A CA 1
ATOM 988 C C . SER A 1 122 ? 0.176 5.008 3.571 1.00 78.56 122 SER A C 1
ATOM 990 O O . SER A 1 122 ? 0.253 5.873 2.700 1.00 78.56 122 SER A O 1
ATOM 992 N N . ARG A 1 123 ? 0.845 3.853 3.491 1.00 82.50 123 ARG A N 1
ATOM 993 C CA . ARG A 1 123 ? 1.758 3.502 2.395 1.00 82.50 123 ARG A CA 1
ATOM 994 C C . ARG A 1 123 ? 1.034 3.036 1.137 1.00 82.50 123 ARG A C 1
ATOM 996 O O . ARG A 1 123 ? 1.498 3.302 0.031 1.00 82.50 123 ARG A O 1
ATOM 1003 N N . TYR A 1 124 ? -0.079 2.336 1.312 1.00 86.44 124 TYR A N 1
ATOM 1004 C CA . TYR A 1 124 ? -0.836 1.703 0.228 1.00 86.44 124 TYR A CA 1
ATOM 1005 C C . TYR A 1 124 ? -2.154 2.423 -0.069 1.00 86.44 124 TYR A C 1
ATOM 1007 O O . TYR A 1 124 ? -3.072 1.867 -0.675 1.00 86.44 124 TYR A O 1
ATOM 1015 N N . ASN A 1 125 ? -2.252 3.680 0.361 1.00 79.88 125 ASN A N 1
ATOM 1016 C CA . ASN A 1 125 ? -3.384 4.537 0.071 1.00 79.88 125 ASN A CA 1
ATOM 1017 C C . ASN A 1 125 ? -3.549 4.722 -1.452 1.00 79.88 125 ASN A C 1
ATOM 1019 O O . ASN A 1 125 ? -2.571 4.818 -2.192 1.00 79.88 125 ASN A O 1
ATOM 1023 N N . GLY A 1 126 ? -4.795 4.760 -1.926 1.00 78.94 126 GLY A N 1
ATOM 1024 C CA . GLY A 1 126 ? -5.134 4.925 -3.337 1.00 78.94 126 GLY A CA 1
ATOM 1025 C C . GLY A 1 126 ? -5.069 3.639 -4.159 1.00 78.94 126 GLY A C 1
ATOM 1026 O O . GLY A 1 126 ? -5.414 3.676 -5.339 1.00 78.94 126 GLY A O 1
ATOM 1027 N N . MET A 1 127 ? -4.665 2.511 -3.567 1.00 87.50 127 MET A N 1
ATOM 1028 C CA . MET A 1 127 ? -4.730 1.214 -4.234 1.00 87.50 127 MET A CA 1
ATOM 1029 C C . MET A 1 127 ? -6.179 0.739 -4.409 1.00 87.50 127 MET A C 1
ATOM 1031 O O . MET A 1 127 ? -7.081 1.007 -3.608 1.00 87.50 127 MET A O 1
ATOM 1035 N N . GLU A 1 128 ? -6.396 0.019 -5.498 1.00 89.50 128 GLU A N 1
ATOM 1036 C CA . GLU A 1 128 ? -7.690 -0.440 -5.964 1.00 89.50 128 GLU A CA 1
ATOM 1037 C C . GLU A 1 128 ? -8.162 -1.666 -5.185 1.00 89.50 128 GLU A C 1
ATOM 1039 O O . GLU A 1 128 ? -7.407 -2.601 -4.901 1.00 89.50 128 GLU A O 1
ATOM 1044 N N . ALA A 1 129 ? -9.454 -1.661 -4.880 1.00 91.75 129 ALA A N 1
ATOM 1045 C CA . ALA A 1 129 ? -10.152 -2.720 -4.179 1.00 91.75 129 ALA A CA 1
ATOM 1046 C C . ALA A 1 129 ? -11.568 -2.831 -4.752 1.00 91.75 129 ALA A C 1
ATOM 1048 O O . ALA A 1 129 ? -12.267 -1.820 -4.854 1.00 91.75 129 ALA A O 1
ATOM 1049 N N . THR A 1 130 ? -11.980 -4.040 -5.139 1.00 92.31 130 THR A N 1
ATOM 1050 C CA . THR A 1 130 ? -13.345 -4.290 -5.626 1.00 92.31 130 THR A CA 1
ATOM 1051 C C . THR A 1 130 ? -14.340 -4.231 -4.474 1.00 92.31 130 THR A C 1
ATOM 1053 O O . THR A 1 130 ? -15.346 -3.531 -4.567 1.00 92.31 130 THR A O 1
ATOM 1056 N N . ASP A 1 131 ? -14.042 -4.924 -3.372 1.00 94.25 131 ASP A N 1
ATOM 1057 C CA . ASP A 1 131 ? -14.766 -4.747 -2.122 1.00 94.25 131 ASP A CA 1
ATOM 1058 C C . ASP A 1 131 ? -14.121 -3.603 -1.326 1.00 94.25 131 ASP A C 1
ATOM 1060 O O . ASP A 1 131 ? -12.918 -3.642 -1.058 1.00 94.25 131 ASP A O 1
ATOM 1064 N N . PRO A 1 132 ? -14.872 -2.572 -0.908 1.00 91.44 132 PRO A N 1
ATOM 1065 C CA . PRO A 1 132 ? -14.295 -1.446 -0.180 1.00 91.44 132 PRO A CA 1
ATOM 1066 C C . PRO A 1 132 ? -13.668 -1.841 1.170 1.00 91.44 132 PRO A C 1
ATOM 1068 O O . PRO A 1 132 ? -12.839 -1.088 1.686 1.00 91.44 132 PRO A O 1
ATOM 1071 N N . ARG A 1 133 ? -14.019 -3.004 1.741 1.00 94.00 133 ARG A N 1
ATOM 1072 C CA . ARG A 1 133 ? -13.409 -3.553 2.966 1.00 94.00 133 ARG A CA 1
ATOM 1073 C C . ARG A 1 133 ? -11.992 -4.067 2.744 1.00 94.00 133 ARG A C 1
ATOM 1075 O O . ARG A 1 133 ? -11.186 -4.015 3.674 1.00 94.00 133 ARG A O 1
ATOM 1082 N N . ASP A 1 134 ? -11.662 -4.491 1.526 1.00 95.00 134 ASP A N 1
ATOM 1083 C CA . ASP A 1 134 ? -10.349 -5.059 1.198 1.00 95.00 134 ASP A CA 1
ATOM 1084 C C . ASP A 1 134 ? -9.222 -4.043 1.365 1.00 95.00 134 ASP A C 1
ATOM 1086 O O . ASP A 1 134 ? -8.087 -4.421 1.631 1.00 95.00 134 ASP A O 1
ATOM 1090 N N . ARG A 1 135 ? -9.544 -2.746 1.329 1.00 90.56 135 ARG A N 1
ATOM 1091 C CA . ARG A 1 135 ? -8.617 -1.657 1.677 1.00 90.56 135 ARG A CA 1
ATOM 1092 C C . ARG A 1 135 ? -8.050 -1.776 3.093 1.00 90.56 135 ARG A C 1
ATOM 1094 O O . ARG A 1 135 ? -6.976 -1.257 3.364 1.00 90.56 135 ARG A O 1
ATOM 1101 N N . TYR A 1 136 ? -8.771 -2.452 3.984 1.00 92.19 136 TYR A N 1
ATOM 1102 C CA . TYR A 1 136 ? -8.326 -2.761 5.338 1.00 92.19 136 TYR A CA 1
ATOM 1103 C C . TYR A 1 136 ? -7.894 -4.224 5.459 1.00 92.19 136 TYR A C 1
ATOM 1105 O O . TYR A 1 136 ? -6.856 -4.516 6.048 1.00 92.19 136 TYR A O 1
ATOM 1113 N N . PHE A 1 137 ? -8.674 -5.154 4.899 1.00 95.25 137 PHE A N 1
ATOM 1114 C CA . PHE A 1 137 ? -8.436 -6.589 5.076 1.00 95.25 137 PHE A CA 1
ATOM 1115 C C . PHE A 1 137 ? -7.172 -7.088 4.383 1.00 95.25 137 PHE A C 1
ATOM 1117 O O . PHE A 1 137 ? -6.432 -7.856 4.993 1.00 95.25 137 PHE A O 1
ATOM 1124 N N . ALA A 1 138 ? -6.866 -6.603 3.178 1.00 94.12 138 ALA A N 1
ATOM 1125 C CA . ALA A 1 138 ? -5.632 -6.964 2.480 1.00 94.12 138 ALA A CA 1
ATOM 1126 C C . ALA A 1 138 ? -4.374 -6.506 3.234 1.00 94.12 138 ALA A C 1
ATOM 1128 O O . ALA A 1 138 ? -3.288 -7.033 3.033 1.00 94.12 138 ALA A O 1
ATOM 1129 N N . LEU A 1 139 ? -4.498 -5.523 4.127 1.00 92.94 139 LEU A N 1
ATOM 1130 C CA . LEU A 1 139 ? -3.382 -5.029 4.926 1.00 92.94 139 LEU A CA 1
ATOM 1131 C C . LEU A 1 139 ? -3.282 -5.723 6.286 1.00 92.94 139 LEU A C 1
ATOM 1133 O O . LEU A 1 139 ? -2.278 -5.557 6.977 1.00 92.94 139 LEU A O 1
ATOM 1137 N N . ALA A 1 140 ? -4.273 -6.528 6.676 1.00 92.62 140 ALA A N 1
ATOM 1138 C CA . ALA A 1 140 ? -4.286 -7.179 7.980 1.00 92.62 140 ALA A CA 1
ATOM 1139 C C . ALA A 1 140 ? -3.123 -8.166 8.137 1.00 92.62 140 ALA A C 1
ATOM 1141 O O . ALA A 1 140 ? -2.436 -8.132 9.151 1.00 92.62 140 ALA A O 1
ATOM 1142 N N . GLY A 1 141 ? -2.838 -8.970 7.105 1.00 88.19 141 GLY A N 1
ATOM 1143 C CA . GLY A 1 141 ? -1.777 -9.985 7.142 1.00 88.19 141 GLY A CA 1
ATOM 1144 C C . GLY A 1 141 ? -0.346 -9.435 7.167 1.00 88.19 141 GLY A C 1
ATOM 1145 O O . GLY A 1 141 ? 0.580 -10.174 7.481 1.00 88.19 141 GLY A O 1
ATOM 1146 N N . ILE A 1 142 ? -0.164 -8.151 6.851 1.00 90.81 142 ILE A N 1
ATOM 1147 C CA . ILE A 1 142 ? 1.126 -7.443 6.943 1.00 90.81 142 ILE A CA 1
ATOM 1148 C C . ILE A 1 142 ? 1.157 -6.439 8.103 1.00 90.81 142 ILE A C 1
ATOM 1150 O O . ILE A 1 142 ? 2.129 -5.698 8.269 1.00 90.81 142 ILE A O 1
ATOM 1154 N N . SER A 1 143 ? 0.088 -6.411 8.900 1.00 91.06 143 SER A N 1
ATOM 1155 C CA . SER A 1 143 ? -0.060 -5.562 10.074 1.00 91.06 143 SER A CA 1
ATOM 1156 C C . SER A 1 143 ? -0.065 -6.409 11.348 1.00 91.06 143 SER A C 1
ATOM 1158 O O . SER A 1 143 ? -0.276 -7.617 11.312 1.00 91.06 143 SER A O 1
ATOM 1160 N N . ARG A 1 144 ? 0.126 -5.779 12.508 1.00 87.50 144 ARG A N 1
ATOM 1161 C CA . ARG A 1 144 ? 0.016 -6.427 13.834 1.00 87.50 144 ARG A CA 1
ATOM 1162 C C . ARG A 1 144 ? -1.441 -6.645 14.272 1.00 87.50 144 ARG A C 1
ATOM 1164 O O . ARG A 1 144 ? -1.799 -6.351 15.410 1.00 87.50 144 ARG A O 1
ATOM 1171 N N . LEU A 1 145 ? -2.296 -7.082 13.351 1.00 89.31 145 LEU A N 1
ATOM 1172 C CA . LEU A 1 145 ? -3.704 -7.364 13.621 1.00 89.31 145 LEU A CA 1
ATOM 1173 C C . LEU A 1 145 ? -3.915 -8.865 13.789 1.00 89.31 145 LEU A C 1
ATOM 1175 O O . LEU A 1 145 ? -3.340 -9.665 13.054 1.00 89.31 145 LEU A O 1
ATOM 1179 N N . ASP A 1 146 ? -4.770 -9.237 14.737 1.00 89.44 146 ASP A N 1
ATOM 1180 C CA . ASP A 1 146 ? -5.236 -10.615 14.854 1.00 89.44 146 ASP A CA 1
ATOM 1181 C C . ASP A 1 146 ? -6.010 -11.064 13.599 1.00 89.44 146 ASP A C 1
ATOM 1183 O O . ASP A 1 146 ? -6.703 -10.268 12.957 1.00 89.44 146 ASP A O 1
ATOM 1187 N N . ALA A 1 147 ? -5.926 -12.357 13.265 1.00 87.25 147 ALA A N 1
ATOM 1188 C CA . ALA A 1 147 ? -6.579 -12.938 12.091 1.00 87.25 147 ALA A CA 1
ATOM 1189 C C . ALA A 1 147 ? -8.103 -12.715 12.077 1.00 87.25 147 ALA A C 1
ATOM 1191 O O . ALA A 1 147 ? -8.689 -12.547 11.007 1.00 87.25 147 ALA A O 1
ATOM 1192 N N . GLY A 1 148 ? -8.740 -12.644 13.252 1.00 89.12 148 GLY A N 1
ATOM 1193 C CA . GLY A 1 148 ? -10.167 -12.357 13.388 1.00 89.12 148 GLY A CA 1
ATOM 1194 C C . GLY A 1 148 ? -10.572 -10.929 12.999 1.00 89.12 148 GLY A C 1
ATOM 1195 O O . GLY A 1 148 ? -11.759 -10.612 12.992 1.00 89.12 148 GLY A O 1
ATOM 1196 N N . PHE A 1 149 ? -9.621 -10.053 12.654 1.00 93.38 149 PHE A N 1
ATOM 1197 C CA . PHE A 1 149 ? -9.920 -8.739 12.083 1.00 93.38 149 PHE A CA 1
ATOM 1198 C C . PHE A 1 149 ? -10.611 -8.846 10.716 1.00 93.38 149 PHE A C 1
ATOM 1200 O O . PHE A 1 149 ? -11.486 -8.037 10.394 1.00 93.38 149 PHE A O 1
ATOM 1207 N N . VAL A 1 150 ? -10.234 -9.846 9.910 1.00 94.62 150 VAL A N 1
ATOM 1208 C CA . VAL A 1 150 ? -10.824 -10.076 8.587 1.00 94.62 150 VAL A CA 1
ATOM 1209 C C . VAL A 1 150 ? -12.170 -10.769 8.761 1.00 94.62 150 VAL A C 1
ATOM 1211 O O . VAL A 1 150 ? -12.250 -11.981 8.941 1.00 94.62 150 VAL A O 1
ATOM 1214 N N . ASN A 1 151 ? -13.243 -9.982 8.701 1.00 93.69 151 ASN A N 1
ATOM 1215 C CA . ASN A 1 151 ? -14.603 -10.473 8.883 1.00 93.69 151 ASN A CA 1
ATOM 1216 C C . ASN A 1 151 ? -15.564 -9.848 7.857 1.00 93.69 151 ASN A C 1
ATOM 1218 O O . ASN A 1 151 ? -16.019 -8.713 8.012 1.00 93.69 151 ASN A O 1
ATOM 1222 N N . TYR A 1 152 ? -15.920 -10.617 6.824 1.00 95.19 152 TYR A N 1
ATOM 1223 C CA . TYR A 1 152 ? -16.851 -10.192 5.772 1.00 95.19 152 TYR A CA 1
ATOM 1224 C C . TYR A 1 152 ? -18.329 -10.174 6.200 1.00 95.19 152 TYR A C 1
ATOM 1226 O O . TYR A 1 152 ? -19.176 -9.720 5.430 1.00 95.19 152 TYR A O 1
ATOM 1234 N N . GLU A 1 153 ? -18.666 -10.603 7.418 1.00 93.88 153 GLU A N 1
ATOM 1235 C CA . GLU A 1 153 ? -20.001 -10.390 7.996 1.00 93.88 153 GLU A CA 1
ATOM 1236 C C . GLU A 1 153 ? -20.186 -8.945 8.487 1.00 93.88 153 GLU A C 1
ATOM 1238 O O . GLU A 1 153 ? -21.316 -8.474 8.669 1.00 93.88 153 GLU A O 1
ATOM 1243 N N . LYS A 1 154 ? -19.081 -8.213 8.691 1.00 92.38 154 LYS A N 1
ATOM 1244 C CA . LYS A 1 154 ? -19.109 -6.783 8.999 1.00 92.38 154 LYS A CA 1
ATOM 1245 C C . LYS A 1 154 ? -19.362 -5.971 7.738 1.00 92.38 154 LYS A C 1
ATOM 1247 O O . LYS A 1 154 ? -18.800 -6.226 6.666 1.00 92.38 154 LYS A O 1
ATOM 1252 N N . SER A 1 155 ? -20.189 -4.940 7.884 1.00 93.38 155 SER A N 1
ATOM 1253 C CA . SER A 1 155 ? -20.371 -3.958 6.822 1.00 93.38 155 SER A CA 1
ATOM 1254 C C . SER A 1 155 ? -19.090 -3.140 6.633 1.00 93.38 155 SER A C 1
ATOM 1256 O O . SER A 1 155 ? -18.302 -2.976 7.568 1.00 93.38 155 SER A O 1
ATOM 1258 N N . TYR A 1 156 ? -18.898 -2.565 5.443 1.00 92.50 156 TYR A N 1
ATOM 1259 C CA . TYR A 1 156 ? -17.807 -1.614 5.198 1.00 92.50 156 TYR A CA 1
ATOM 1260 C C . TYR A 1 156 ? -17.763 -0.495 6.244 1.00 92.50 156 TYR A C 1
ATOM 1262 O O . TYR A 1 156 ? -16.701 -0.172 6.772 1.00 92.50 156 TYR A O 1
ATOM 1270 N N . ARG A 1 157 ? -18.937 0.031 6.608 1.00 91.19 157 ARG A N 1
ATOM 1271 C CA . ARG A 1 157 ? -19.082 1.068 7.627 1.00 91.19 157 ARG A CA 1
ATOM 1272 C C . ARG A 1 157 ? -18.534 0.631 8.981 1.00 91.19 157 ARG A C 1
ATOM 1274 O O . ARG A 1 157 ? -17.872 1.430 9.637 1.00 91.19 157 ARG A O 1
ATOM 1281 N N . ASP A 1 158 ? -18.802 -0.600 9.405 1.00 92.12 158 ASP A N 1
ATOM 1282 C CA . ASP A 1 158 ? -18.356 -1.096 10.710 1.00 92.12 158 ASP A CA 1
ATOM 1283 C C . ASP A 1 158 ? -16.837 -1.279 10.744 1.00 92.12 158 ASP A C 1
ATOM 1285 O O . ASP A 1 158 ? -16.198 -0.877 11.716 1.00 92.12 158 ASP A O 1
ATOM 1289 N N . VAL A 1 159 ? -16.254 -1.804 9.660 1.00 92.75 159 VAL A N 1
ATOM 1290 C CA . VAL A 1 159 ? -14.796 -1.943 9.514 1.00 92.75 159 VAL A CA 1
ATOM 1291 C C . VAL A 1 159 ? -14.127 -0.566 9.498 1.00 92.75 159 VAL A C 1
ATOM 1293 O O . VAL A 1 159 ? -13.205 -0.323 10.273 1.00 92.75 159 VAL A O 1
ATOM 1296 N N . ALA A 1 160 ? -14.637 0.371 8.697 1.00 90.00 160 ALA A N 1
ATOM 1297 C CA . ALA A 1 160 ? -14.125 1.738 8.645 1.00 90.00 160 ALA A CA 1
ATOM 1298 C C . ALA A 1 160 ? -14.254 2.453 10.003 1.00 90.00 160 ALA A C 1
ATOM 1300 O O . ALA A 1 160 ? -13.331 3.143 10.430 1.00 90.00 160 ALA A O 1
ATOM 1301 N N . CYS A 1 161 ? -15.365 2.257 10.726 1.00 88.75 161 CYS A N 1
ATOM 1302 C CA . CYS A 1 161 ? -15.536 2.788 12.081 1.00 88.75 161 CYS A CA 1
ATOM 1303 C C . CYS A 1 161 ? -14.521 2.183 13.056 1.00 88.75 161 CYS A C 1
ATOM 1305 O O . CYS A 1 161 ? -13.999 2.898 13.906 1.00 88.75 161 CYS A O 1
ATOM 1307 N N . LEU A 1 162 ? -14.258 0.878 12.976 1.00 90.75 162 LEU A N 1
ATOM 1308 C CA . LEU A 1 162 ? -13.269 0.222 13.824 1.00 90.75 162 LEU A CA 1
ATOM 1309 C C . LEU A 1 162 ? -11.876 0.801 13.573 1.00 90.75 162 LEU A C 1
ATOM 1311 O O . LEU A 1 162 ? -11.249 1.284 14.511 1.00 90.75 162 LEU A O 1
ATOM 1315 N N . VAL A 1 163 ? -11.433 0.847 12.316 1.00 89.06 163 VAL A N 1
ATOM 1316 C CA . VAL A 1 163 ? -10.120 1.403 11.958 1.00 89.06 163 VAL A CA 1
ATOM 1317 C C . VAL A 1 163 ? -10.034 2.891 12.305 1.00 89.06 163 VAL A C 1
ATOM 1319 O O . VAL A 1 163 ? -9.029 3.335 12.850 1.00 89.06 163 VAL A O 1
ATOM 1322 N N . GLY A 1 164 ? -11.103 3.663 12.090 1.00 85.38 164 GLY A N 1
ATOM 1323 C CA . GLY A 1 164 ? -11.170 5.065 12.503 1.00 85.38 164 GLY A CA 1
ATOM 1324 C C . GLY A 1 164 ? -11.067 5.248 14.021 1.00 85.38 164 GLY A C 1
ATOM 1325 O O . GLY A 1 164 ? -10.387 6.159 14.485 1.00 85.38 164 GLY A O 1
ATOM 1326 N N . LYS A 1 165 ? -11.698 4.372 14.818 1.00 84.88 165 LYS A N 1
ATOM 1327 C CA . LYS A 1 165 ? -11.537 4.360 16.284 1.00 84.88 165 LYS A CA 1
ATOM 1328 C C . LYS A 1 165 ? -10.111 3.999 16.679 1.00 84.88 165 LYS A C 1
ATOM 1330 O O . LYS A 1 165 ? -9.563 4.637 17.569 1.00 84.88 165 LYS A O 1
ATOM 1335 N N . MET A 1 166 ? -9.513 3.004 16.025 1.00 85.44 166 MET A N 1
ATOM 1336 C CA . MET A 1 166 ? -8.114 2.647 16.256 1.00 85.44 166 MET A CA 1
ATOM 1337 C C . MET A 1 166 ? -7.204 3.835 15.955 1.00 85.44 166 MET A C 1
ATOM 1339 O O . MET A 1 166 ? -6.349 4.141 16.774 1.00 85.44 166 MET A O 1
ATOM 1343 N N . ALA A 1 167 ? -7.446 4.556 14.857 1.00 80.81 167 ALA A N 1
ATOM 1344 C CA . ALA A 1 167 ? -6.730 5.785 14.549 1.00 80.81 167 ALA A CA 1
ATOM 1345 C C . ALA A 1 167 ? -6.886 6.805 15.679 1.00 80.81 167 ALA A C 1
ATOM 1347 O O . ALA A 1 167 ? -5.896 7.162 16.292 1.00 80.81 167 ALA A O 1
ATOM 1348 N N . LEU A 1 168 ? -8.110 7.183 16.058 1.00 77.62 168 LEU A N 1
ATOM 1349 C CA . LEU A 1 168 ? -8.373 8.122 17.165 1.00 77.62 168 LEU A CA 1
ATOM 1350 C C . LEU A 1 168 ? -7.653 7.780 18.482 1.00 77.62 168 LEU A C 1
ATOM 1352 O O . LEU A 1 168 ? -7.322 8.672 19.264 1.00 77.62 168 LEU A O 1
ATOM 1356 N N . LEU A 1 169 ? -7.446 6.490 18.728 1.00 77.75 169 LEU A N 1
ATOM 1357 C CA . LEU A 1 169 ? -6.818 5.935 19.920 1.00 77.75 169 LEU A CA 1
ATOM 1358 C C . LEU A 1 169 ? -5.315 5.645 19.734 1.00 77.75 169 LEU A C 1
ATOM 1360 O O . LEU A 1 169 ? -4.746 4.942 20.562 1.00 77.75 169 LEU A O 1
ATOM 1364 N N . GLY A 1 170 ? -4.694 6.151 18.661 1.00 75.00 170 GLY A N 1
ATOM 1365 C CA . GLY A 1 170 ? -3.256 6.021 18.363 1.00 75.00 170 GLY A CA 1
ATOM 1366 C C . GLY A 1 170 ? -2.816 4.590 18.144 1.00 75.00 170 GLY A C 1
ATOM 1367 O O . GLY A 1 170 ? -1.765 4.171 18.619 1.00 75.00 170 GLY A O 1
ATOM 1368 N N . PHE A 1 171 ? -3.641 3.864 17.397 1.00 77.38 171 PHE A N 1
ATOM 1369 C CA . PHE A 1 171 ? -3.384 2.527 16.881 1.00 77.38 171 PHE A CA 1
ATOM 1370 C C . PHE A 1 171 ? -3.080 1.486 17.964 1.00 77.38 171 PHE A C 1
ATOM 1372 O O . PHE A 1 171 ? -2.017 0.863 17.934 1.00 77.38 171 PHE A O 1
ATOM 1379 N N . PRO A 1 172 ? -4.033 1.238 18.887 1.00 81.44 172 PRO A N 1
ATOM 1380 C CA . PRO A 1 172 ? -3.938 0.102 19.791 1.00 81.44 172 PRO A CA 1
ATOM 1381 C C . PRO A 1 172 ? -3.911 -1.211 19.003 1.00 81.44 172 PRO A C 1
ATOM 1383 O O . PRO A 1 172 ? -4.396 -1.294 17.869 1.00 81.44 172 PRO A O 1
ATOM 1386 N N . GLU A 1 173 ? -3.394 -2.263 19.628 1.00 84.44 173 GLU A N 1
ATOM 1387 C CA . GLU A 1 173 ? -3.429 -3.599 19.043 1.00 84.44 173 GLU A CA 1
ATOM 1388 C C . GLU A 1 173 ? -4.863 -4.131 19.038 1.00 84.44 173 GLU A C 1
ATOM 1390 O O . GLU A 1 173 ? -5.572 -4.049 20.039 1.00 84.44 173 GLU A O 1
ATOM 1395 N N . TYR A 1 174 ? -5.290 -4.699 17.914 1.00 89.75 174 TYR A N 1
ATOM 1396 C CA . TYR A 1 174 ? -6.576 -5.379 17.810 1.00 89.75 174 TYR A CA 1
ATOM 1397 C C . TYR A 1 174 ? -6.395 -6.871 18.077 1.00 89.75 174 TYR A C 1
ATOM 1399 O O . TYR A 1 174 ? -5.564 -7.514 17.429 1.00 89.75 174 TYR A O 1
ATOM 1407 N N . ARG A 1 175 ? -7.198 -7.425 18.989 1.00 87.88 175 ARG A N 1
ATOM 1408 C CA . ARG A 1 175 ? -7.194 -8.853 19.321 1.00 87.88 175 ARG A CA 1
ATOM 1409 C C . ARG A 1 175 ? -8.611 -9.400 19.420 1.00 87.88 175 ARG A C 1
ATOM 1411 O O . ARG A 1 175 ? -9.549 -8.670 19.741 1.00 87.88 175 ARG A O 1
ATOM 1418 N N . VAL A 1 176 ? -8.749 -10.698 19.175 1.00 85.94 176 VAL A N 1
ATOM 1419 C CA . VAL A 1 176 ? -9.983 -11.441 19.431 1.00 85.94 176 VAL A CA 1
ATOM 1420 C C . VAL A 1 176 ? -9.723 -12.403 20.585 1.00 85.94 176 VAL A C 1
ATOM 1422 O O . VAL A 1 176 ? -8.912 -13.318 20.476 1.00 85.94 176 VAL A O 1
ATOM 1425 N N . GLU A 1 177 ? -10.387 -12.168 21.711 1.00 84.31 177 GLU A N 1
ATOM 1426 C CA . GLU A 1 177 ? -10.275 -12.998 22.910 1.00 84.31 177 GLU A CA 1
ATOM 1427 C C . GLU A 1 177 ? -11.043 -14.325 22.750 1.00 84.31 177 GLU A C 1
ATOM 1429 O O . GLU A 1 177 ? -11.989 -14.416 21.950 1.00 84.31 177 GLU A O 1
ATOM 1434 N N . PRO A 1 178 ? -10.699 -15.364 23.540 1.00 77.38 178 PRO A N 1
ATOM 1435 C CA . PRO A 1 178 ? -11.467 -16.603 23.598 1.00 77.38 178 PRO A CA 1
ATOM 1436 C C . PRO A 1 178 ? -12.960 -16.328 23.827 1.00 77.38 178 PRO A C 1
ATOM 1438 O O . PRO A 1 178 ? -13.345 -15.659 24.784 1.00 77.38 178 PRO A O 1
ATOM 1441 N N . GLY A 1 179 ? -13.809 -16.840 22.932 1.00 78.19 179 GLY A N 1
ATOM 1442 C CA . GLY A 1 179 ? -15.246 -16.533 22.907 1.00 78.19 179 GLY A CA 1
ATOM 1443 C C . GLY A 1 179 ? -15.662 -15.496 21.858 1.00 78.19 179 GLY A C 1
ATOM 1444 O O . GLY A 1 179 ? -16.842 -15.167 21.784 1.00 78.19 179 GLY A O 1
ATOM 1445 N N . GLY A 1 180 ? -14.727 -15.011 21.031 1.00 80.56 180 GLY A N 1
ATOM 1446 C CA . GLY A 1 180 ? -15.021 -14.130 19.895 1.00 80.56 180 GLY A CA 1
ATOM 1447 C C . GLY A 1 180 ? -15.178 -12.658 20.274 1.00 80.56 180 GLY A C 1
ATOM 1448 O O . GLY A 1 180 ? -15.708 -11.875 19.491 1.00 80.56 180 GLY A O 1
ATOM 1449 N N . VAL A 1 181 ? -14.748 -12.275 21.479 1.00 84.56 181 VAL A N 1
ATOM 1450 C CA . VAL A 1 181 ? -14.851 -10.893 21.954 1.00 84.56 181 VAL A CA 1
ATOM 1451 C C . VAL A 1 181 ? -13.701 -10.080 21.379 1.00 84.56 181 VAL A C 1
ATOM 1453 O O . VAL A 1 181 ? -12.534 -10.342 21.652 1.00 84.56 181 VAL A O 1
ATOM 1456 N N . GLU A 1 182 ? -14.035 -9.069 20.591 1.00 87.00 182 GLU A N 1
ATOM 1457 C CA . GLU A 1 182 ? -13.062 -8.177 19.970 1.00 87.00 182 GLU A CA 1
ATOM 1458 C C . GLU A 1 182 ? -12.630 -7.086 20.955 1.00 87.00 182 GLU A C 1
ATOM 1460 O O . GLU A 1 182 ? -13.464 -6.410 21.569 1.00 87.00 182 GLU A O 1
ATOM 1465 N N . VAL A 1 183 ? -11.322 -6.889 21.098 1.00 87.94 183 VAL A N 1
ATOM 1466 C CA . VAL A 1 183 ? -10.742 -5.934 22.045 1.00 87.94 183 VAL A CA 1
ATOM 1467 C C . VAL A 1 183 ? -9.611 -5.122 21.419 1.00 87.94 183 VAL A C 1
ATOM 1469 O O . VAL A 1 183 ? -8.891 -5.584 20.535 1.00 87.94 183 VAL A O 1
ATOM 1472 N N . LEU A 1 184 ? -9.453 -3.894 21.908 1.00 86.88 184 LEU A N 1
ATOM 1473 C CA . LEU A 1 184 ? -8.311 -3.026 21.644 1.00 86.88 184 LEU A CA 1
ATOM 1474 C C . LEU A 1 184 ? -7.406 -3.006 22.874 1.00 86.88 184 LEU A C 1
ATOM 1476 O O . LEU A 1 184 ? -7.872 -2.720 23.979 1.00 86.88 184 LEU A O 1
ATOM 1480 N N . VAL A 1 185 ? -6.126 -3.298 22.674 1.00 83.50 185 VAL A N 1
ATOM 1481 C CA . VAL A 1 185 ? -5.124 -3.474 23.725 1.00 83.50 185 VAL A CA 1
ATOM 1482 C C . VAL A 1 185 ? -4.063 -2.385 23.607 1.00 83.50 185 VAL A C 1
ATOM 1484 O O . VAL A 1 185 ? -3.479 -2.191 22.542 1.00 83.50 185 VAL A O 1
ATOM 1487 N N . PHE A 1 186 ? -3.800 -1.678 24.705 1.00 77.94 186 PHE A N 1
ATOM 1488 C CA . PHE A 1 186 ? -2.783 -0.627 24.764 1.00 77.94 186 PHE A CA 1
ATOM 1489 C C . PHE A 1 186 ? -1.577 -1.088 25.578 1.00 77.94 186 PHE A C 1
ATOM 1491 O O . PHE A 1 186 ? -1.729 -1.634 26.676 1.00 77.94 186 PHE A O 1
ATOM 1498 N N . THR A 1 187 ? -0.381 -0.827 25.050 1.00 71.50 187 THR A N 1
ATOM 1499 C CA . THR A 1 187 ? 0.895 -1.076 25.736 1.00 71.50 187 THR A CA 1
ATOM 1500 C C . THR A 1 187 ? 1.186 -0.031 26.812 1.00 71.50 187 THR A C 1
ATOM 1502 O O . THR A 1 187 ? 1.847 -0.340 27.801 1.00 71.50 187 THR A O 1
ATOM 1505 N N . GLU A 1 188 ? 0.661 1.187 26.656 1.00 69.88 188 GLU A N 1
ATOM 1506 C CA . GLU A 1 188 ? 0.757 2.271 27.636 1.00 69.88 188 GLU A CA 1
ATOM 1507 C C . GLU A 1 188 ? -0.626 2.849 27.969 1.00 69.88 188 GLU A C 1
ATOM 1509 O O . GLU A 1 188 ? -1.664 2.324 27.563 1.00 69.88 188 GLU A O 1
ATOM 1514 N N . LYS A 1 189 ? -0.660 3.936 28.748 1.00 67.44 189 LYS A N 1
ATOM 1515 C CA . LYS A 1 189 ? -1.912 4.615 29.094 1.00 67.44 189 LYS A CA 1
ATOM 1516 C C . LYS A 1 189 ? -2.605 5.152 27.830 1.00 67.44 189 LYS A C 1
ATOM 1518 O O . LYS A 1 189 ? -1.935 5.796 27.023 1.00 67.44 189 LYS A O 1
ATOM 1523 N N . PRO A 1 190 ? -3.930 4.977 27.661 1.00 61.81 190 PRO A N 1
ATOM 1524 C CA . PRO A 1 190 ? -4.641 5.411 26.459 1.00 61.81 190 PRO A CA 1
ATOM 1525 C C . PRO A 1 190 ? -4.506 6.907 26.161 1.00 61.81 190 PRO A C 1
ATOM 1527 O O . PRO A 1 190 ? -4.638 7.314 25.014 1.00 61.81 190 PRO A O 1
ATOM 1530 N N . GLU A 1 191 ? -4.263 7.743 27.174 1.00 65.19 191 GLU A N 1
ATOM 1531 C CA . GLU A 1 191 ? -4.044 9.183 27.012 1.00 65.19 191 GLU A CA 1
ATOM 1532 C C . GLU A 1 191 ? -2.717 9.512 26.313 1.00 65.19 191 GLU A C 1
ATOM 1534 O O . GLU A 1 191 ? -2.622 10.557 25.676 1.00 65.19 191 GLU A O 1
ATOM 1539 N N . ALA A 1 192 ? -1.719 8.625 26.399 1.00 63.88 192 ALA A N 1
ATOM 1540 C CA . ALA A 1 192 ? -0.424 8.782 25.734 1.00 63.88 192 ALA A CA 1
ATOM 1541 C C . ALA A 1 192 ? -0.491 8.479 24.227 1.00 63.88 192 ALA A C 1
ATOM 1543 O O . ALA A 1 192 ? 0.376 8.903 23.469 1.00 63.88 192 ALA A O 1
ATOM 1544 N N . HIS A 1 193 ? -1.544 7.786 23.788 1.00 63.38 193 HIS A N 1
ATOM 1545 C CA . HIS A 1 193 ? -1.727 7.337 22.413 1.00 63.38 193 HIS A CA 1
ATOM 1546 C C . HIS A 1 193 ? -2.867 8.080 21.705 1.00 63.38 193 HIS A C 1
ATOM 1548 O O . HIS A 1 193 ? -3.506 7.515 20.846 1.00 63.38 193 HIS A O 1
ATOM 1554 N N . ARG A 1 194 ? -3.217 9.329 22.026 1.00 65.12 194 ARG A N 1
ATOM 1555 C CA . ARG A 1 194 ? -4.285 10.024 21.268 1.00 65.12 194 ARG A CA 1
ATOM 1556 C C . ARG A 1 194 ? -3.707 10.938 20.207 1.00 65.12 194 ARG A C 1
ATOM 1558 O O . ARG A 1 194 ? -2.796 11.712 20.488 1.00 65.12 194 ARG A O 1
ATOM 1565 N N . PHE A 1 195 ? -4.291 10.906 19.010 1.00 67.44 195 PHE A N 1
ATOM 1566 C CA . PHE A 1 195 ? -4.025 11.963 18.045 1.00 67.44 195 PHE A CA 1
ATOM 1567 C C . PHE A 1 195 ? -4.606 13.285 18.517 1.00 67.44 195 PHE A C 1
ATOM 1569 O O . PHE A 1 195 ? -5.709 13.352 19.066 1.00 67.44 195 PHE A O 1
ATOM 1576 N N . LEU A 1 196 ? -3.852 14.344 18.243 1.00 64.81 196 LEU A N 1
ATOM 1577 C CA . LEU A 1 196 ? -4.306 15.714 18.397 1.00 64.81 196 LEU A CA 1
ATOM 1578 C C . LEU A 1 196 ? -5.514 15.976 17.480 1.00 64.81 196 LEU A C 1
ATOM 1580 O O . LEU A 1 196 ? -5.629 15.396 16.400 1.00 64.81 196 LEU A O 1
ATOM 1584 N N . ILE A 1 197 ? -6.435 16.844 17.897 1.00 63.94 197 ILE A N 1
ATOM 1585 C CA . ILE A 1 197 ? -7.665 17.115 17.135 1.00 63.94 197 ILE A CA 1
ATOM 1586 C C . ILE A 1 197 ? -7.372 17.740 15.764 1.00 63.94 197 ILE A C 1
ATOM 1588 O O . ILE A 1 197 ? -8.093 17.509 14.797 1.00 63.94 197 ILE A O 1
ATOM 1592 N N . GLU A 1 198 ? -6.261 18.459 15.664 1.00 63.38 198 GLU A N 1
ATOM 1593 C CA . GLU A 1 198 ? -5.706 19.030 14.445 1.00 63.38 198 GLU A CA 1
ATOM 1594 C C . GLU A 1 198 ? -5.362 17.939 13.423 1.00 63.38 198 GLU A C 1
ATOM 1596 O O . GLU A 1 198 ? -5.617 18.105 12.231 1.00 63.38 198 GLU A O 1
ATOM 1601 N N . TRP A 1 199 ? -4.861 16.789 13.891 1.00 69.19 199 TRP A N 1
ATOM 1602 C CA . TRP A 1 199 ? -4.601 15.625 13.044 1.00 69.19 199 TRP A CA 1
ATOM 1603 C C . TRP A 1 199 ? -5.902 15.100 12.433 1.00 69.19 199 TRP A C 1
ATOM 1605 O O . TRP A 1 199 ? -5.967 14.840 11.234 1.00 69.19 199 TRP A O 1
ATOM 1615 N N . LEU A 1 200 ? -6.962 14.997 13.237 1.00 66.00 200 LEU A N 1
ATOM 1616 C CA . LEU A 1 200 ? -8.265 14.508 12.781 1.00 66.00 200 LEU A CA 1
ATOM 1617 C C . LEU A 1 200 ? -8.938 15.470 11.810 1.00 66.00 200 LEU A C 1
ATOM 1619 O O . LEU A 1 200 ? -9.544 15.025 10.841 1.00 66.00 200 LEU A O 1
ATOM 1623 N N . ALA A 1 201 ? -8.816 16.775 12.052 1.00 64.88 201 ALA A N 1
ATOM 1624 C CA . ALA A 1 201 ? -9.340 17.798 11.158 1.00 64.88 201 ALA A CA 1
ATOM 1625 C C . ALA A 1 201 ? -8.650 17.750 9.789 1.00 64.88 201 ALA A C 1
ATOM 1627 O O . ALA A 1 201 ? -9.315 17.845 8.761 1.00 64.88 201 ALA A O 1
ATOM 1628 N N . PHE A 1 202 ? -7.331 17.546 9.775 1.00 65.88 202 PHE A N 1
ATOM 1629 C CA . PHE A 1 202 ? -6.557 17.441 8.542 1.00 65.88 202 PHE A CA 1
ATOM 1630 C C . PHE A 1 202 ? -6.907 16.192 7.724 1.00 65.88 202 PHE A C 1
ATOM 1632 O O . PHE A 1 202 ? -6.880 16.225 6.497 1.00 65.88 202 PHE A O 1
ATOM 1639 N N . HIS A 1 203 ? -7.291 15.111 8.402 1.00 67.31 203 HIS A N 1
ATOM 1640 C CA . HIS A 1 203 ? -7.731 13.879 7.761 1.00 67.31 203 HIS A CA 1
ATOM 1641 C C . HIS A 1 203 ? -9.255 13.782 7.673 1.00 67.31 203 HIS A C 1
ATOM 1643 O O . HIS A 1 203 ? -9.759 12.707 7.412 1.00 67.31 203 HIS A O 1
ATOM 1649 N N . ALA A 1 204 ? -10.051 14.827 7.892 1.00 69.38 204 ALA A N 1
ATOM 1650 C CA . ALA A 1 204 ? -11.496 14.682 7.727 1.00 69.38 204 ALA A CA 1
ATOM 1651 C C . ALA A 1 204 ? -11.828 14.458 6.240 1.00 69.38 204 ALA A C 1
ATOM 1653 O O . ALA A 1 204 ? -11.519 15.312 5.412 1.00 69.38 204 ALA A O 1
ATOM 1654 N N . ASN A 1 205 ? -12.479 13.342 5.882 1.00 74.38 205 ASN A N 1
ATOM 1655 C CA . ASN A 1 205 ? -12.941 13.150 4.505 1.00 74.38 205 ASN A CA 1
ATOM 1656 C C . ASN A 1 205 ? -14.275 13.897 4.307 1.00 74.38 205 ASN A C 1
ATOM 1658 O O . ASN A 1 205 ? -15.306 13.449 4.833 1.00 74.38 205 ASN A O 1
ATOM 1662 N N . PRO A 1 206 ? -14.324 14.988 3.519 1.00 71.69 206 PRO A N 1
ATOM 1663 C CA . PRO A 1 206 ? -15.576 15.697 3.266 1.00 71.69 206 PRO A CA 1
ATOM 1664 C C . PRO A 1 206 ? -16.602 14.818 2.534 1.00 71.69 206 PRO A C 1
ATOM 1666 O O . PRO A 1 206 ? -17.802 15.065 2.633 1.00 71.69 206 PRO A O 1
ATOM 1669 N N . GLN A 1 207 ? -16.162 13.760 1.847 1.00 77.38 207 GLN A N 1
ATOM 1670 C CA . GLN A 1 207 ? -16.994 12.818 1.099 1.00 77.38 207 GLN A CA 1
ATOM 1671 C C . GLN A 1 207 ? -17.479 11.621 1.931 1.00 77.38 207 GLN A C 1
ATOM 1673 O O . GLN A 1 207 ? -18.192 10.777 1.392 1.00 77.38 207 GLN A O 1
ATOM 1678 N N . ASN A 1 208 ? -17.174 11.541 3.234 1.00 82.69 208 ASN A N 1
ATOM 1679 C CA . ASN A 1 208 ? -17.622 10.432 4.094 1.00 82.69 208 ASN A CA 1
ATOM 1680 C C . ASN A 1 208 ? -19.134 10.170 3.999 1.00 82.69 208 ASN A C 1
ATOM 1682 O O . ASN A 1 208 ? -19.564 9.019 3.978 1.00 82.69 208 ASN A O 1
ATOM 1686 N N . HIS A 1 209 ? -19.940 11.226 3.865 1.00 81.94 209 HIS A N 1
ATOM 1687 C CA . HIS A 1 209 ? -21.387 11.110 3.693 1.00 81.94 209 HIS A CA 1
ATOM 1688 C C . HIS A 1 209 ? -21.780 10.323 2.429 1.00 81.94 209 HIS A C 1
ATOM 1690 O O . HIS A 1 209 ? -22.684 9.492 2.495 1.00 81.94 209 HIS A O 1
ATOM 1696 N N . ASN A 1 210 ? -21.065 10.513 1.313 1.00 83.75 210 ASN A N 1
ATOM 1697 C CA . ASN A 1 210 ? -21.282 9.774 0.062 1.00 83.75 210 ASN A CA 1
ATOM 1698 C C . ASN A 1 210 ? -20.896 8.296 0.191 1.00 83.75 210 ASN A C 1
ATOM 1700 O O . ASN A 1 210 ?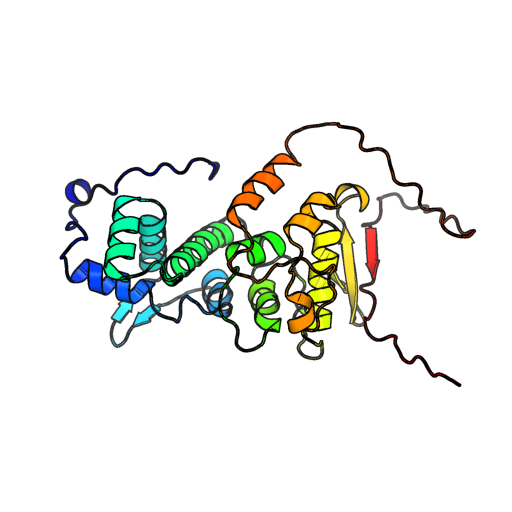 -21.433 7.449 -0.516 1.00 83.75 210 ASN A O 1
ATOM 1704 N N . LEU A 1 211 ? -19.983 7.984 1.113 1.00 81.44 211 LEU A N 1
ATOM 1705 C CA . LEU A 1 211 ? -19.517 6.629 1.406 1.00 81.44 211 LEU A CA 1
ATOM 1706 C C . LEU A 1 211 ? -20.341 5.936 2.509 1.00 81.44 211 LEU A C 1
ATOM 1708 O O . LEU A 1 211 ? -20.018 4.818 2.908 1.00 81.44 211 LEU A O 1
ATOM 1712 N N . GLY A 1 212 ? -21.384 6.588 3.041 1.00 85.44 212 GLY A N 1
ATOM 1713 C CA . GLY A 1 212 ? -22.171 6.069 4.168 1.00 85.44 212 GLY A CA 1
ATOM 1714 C C . GLY A 1 212 ? -21.400 6.029 5.497 1.00 85.44 212 GLY A C 1
ATOM 1715 O O . GLY A 1 212 ? -21.781 5.306 6.425 1.00 85.44 212 GLY A O 1
ATOM 1716 N N . LEU A 1 213 ? -20.314 6.795 5.600 1.00 86.94 213 LEU A N 1
ATOM 1717 C CA . LEU A 1 213 ? -19.418 6.845 6.748 1.00 86.94 213 LEU A CA 1
ATOM 1718 C C . LEU A 1 213 ? -19.721 8.055 7.653 1.00 86.94 213 LEU A C 1
ATOM 1720 O O . LEU A 1 213 ? -20.072 9.132 7.167 1.00 86.94 213 LEU A O 1
ATOM 1724 N N . PRO A 1 214 ? -19.583 7.919 8.986 1.00 85.81 214 PRO A N 1
ATOM 1725 C CA . PRO A 1 214 ? -19.573 9.060 9.896 1.00 85.81 214 PRO A CA 1
ATOM 1726 C C . PRO A 1 214 ? -18.492 10.090 9.547 1.00 85.81 214 PRO A C 1
ATOM 1728 O O . PRO A 1 214 ? -17.368 9.728 9.216 1.00 85.81 214 PRO A O 1
ATOM 1731 N N . SER A 1 215 ? -18.799 11.376 9.722 1.00 81.75 215 SER A N 1
ATOM 1732 C CA . SER A 1 215 ? -17.881 12.485 9.418 1.00 81.75 215 SER A CA 1
ATOM 1733 C C . SER A 1 215 ? -16.589 12.488 10.239 1.00 81.75 215 SER A C 1
ATOM 1735 O O . SER A 1 215 ? -15.606 13.068 9.797 1.00 81.75 215 SER A O 1
ATOM 1737 N N . TRP A 1 216 ? -16.576 11.844 11.409 1.00 81.62 216 TRP A N 1
ATOM 1738 C CA . TRP A 1 216 ? -15.393 11.759 12.268 1.00 81.62 216 TRP A CA 1
ATOM 1739 C C . TRP A 1 216 ? -14.358 10.735 11.787 1.00 81.62 216 TRP A C 1
ATOM 1741 O O . TRP A 1 216 ? -13.247 10.727 12.311 1.00 81.62 216 TRP A O 1
ATOM 1751 N N . ILE A 1 217 ? -14.706 9.852 10.840 1.00 83.50 217 ILE A N 1
ATOM 1752 C CA . ILE A 1 217 ? -13.761 8.857 10.326 1.00 83.50 217 ILE A CA 1
ATOM 1753 C C . ILE A 1 217 ? -12.689 9.577 9.500 1.00 83.50 217 ILE A C 1
ATOM 1755 O O . ILE A 1 217 ? -13.043 10.282 8.551 1.00 83.50 217 ILE A O 1
ATOM 1759 N N . PRO A 1 218 ? -11.396 9.400 9.819 1.00 78.81 218 PRO A N 1
ATOM 1760 C CA . PRO A 1 218 ? -10.338 9.984 9.018 1.00 78.81 218 PRO A CA 1
ATOM 1761 C C . PRO A 1 218 ? -10.317 9.393 7.601 1.00 78.81 218 PRO A C 1
ATOM 1763 O O . PRO A 1 218 ? -10.660 8.231 7.372 1.00 78.81 218 PRO A O 1
ATOM 1766 N N . ASP A 1 219 ? -9.875 10.197 6.647 1.00 76.44 219 ASP A N 1
ATOM 1767 C CA . ASP A 1 219 ? -9.655 9.851 5.264 1.00 76.44 219 ASP A CA 1
ATOM 1768 C C . ASP A 1 219 ? -8.380 9.034 5.148 1.00 76.44 219 ASP A C 1
ATOM 1770 O O . ASP A 1 219 ? -7.275 9.540 4.936 1.00 76.44 219 ASP A O 1
ATOM 1774 N N . LEU A 1 220 ? -8.554 7.737 5.336 1.00 72.88 220 LEU A N 1
ATOM 1775 C CA . LEU A 1 220 ? -7.481 6.765 5.240 1.00 72.88 220 LEU A CA 1
ATOM 1776 C C . LEU A 1 220 ? -7.414 6.115 3.849 1.00 72.88 220 LEU A C 1
ATOM 1778 O O . LEU A 1 220 ? -6.675 5.154 3.670 1.00 72.88 220 LEU A O 1
ATOM 1782 N N . ILE A 1 221 ? -8.231 6.569 2.890 1.00 68.75 221 ILE A N 1
ATOM 1783 C CA . ILE A 1 221 ? -8.474 5.850 1.628 1.00 68.75 221 ILE A CA 1
ATOM 1784 C C . ILE A 1 221 ? -8.308 6.735 0.390 1.00 68.75 221 ILE A C 1
ATOM 1786 O O . ILE A 1 221 ? -8.005 6.213 -0.687 1.00 68.75 221 ILE A O 1
ATOM 1790 N N . SER A 1 222 ? -8.547 8.045 0.487 1.00 67.50 222 SER A N 1
ATOM 1791 C CA . SER A 1 222 ? -8.408 8.901 -0.686 1.00 67.50 222 SER A CA 1
ATOM 1792 C C . SER A 1 222 ? -6.930 9.093 -1.045 1.00 67.50 222 SER A C 1
ATOM 1794 O O . SER A 1 222 ? -6.133 9.431 -0.164 1.00 67.50 222 SER A O 1
ATOM 1796 N N . PRO A 1 223 ? -6.569 9.020 -2.341 1.00 57.81 223 PRO A N 1
ATOM 1797 C CA . PRO A 1 223 ? -5.193 9.194 -2.824 1.00 57.81 223 PRO A CA 1
ATOM 1798 C C . PRO A 1 223 ? -4.612 10.598 -2.571 1.00 57.81 223 PRO A C 1
ATOM 1800 O O . PRO A 1 223 ? -3.416 10.813 -2.742 1.00 57.81 223 PRO A O 1
ATOM 1803 N N . HIS A 1 224 ? -5.445 11.560 -2.161 1.00 52.16 224 HIS A N 1
ATOM 1804 C CA . HIS A 1 224 ? -5.037 12.911 -1.764 1.00 52.16 224 HIS A CA 1
ATOM 1805 C C . HIS A 1 224 ? -4.736 13.049 -0.263 1.00 52.16 224 HIS A C 1
ATOM 1807 O O . HIS A 1 224 ? -4.313 14.120 0.167 1.00 52.16 224 HIS A O 1
ATOM 1813 N N . SER A 1 225 ? -4.943 11.997 0.536 1.00 48.47 225 SER A N 1
ATOM 1814 C CA . SER A 1 225 ? -4.542 11.983 1.943 1.00 48.47 225 SER A CA 1
ATOM 1815 C C . SER A 1 225 ? -3.017 11.830 1.998 1.00 48.47 225 SER A C 1
ATOM 1817 O O . SER A 1 225 ? -2.481 10.846 1.476 1.00 48.47 225 SER A O 1
ATOM 1819 N N . PRO A 1 226 ? -2.267 12.815 2.521 1.00 43.31 226 PRO A N 1
ATOM 1820 C CA . PRO A 1 226 ? -0.832 12.896 2.298 1.00 43.31 226 PRO A CA 1
ATOM 1821 C C . PRO A 1 226 ? -0.088 11.947 3.242 1.00 43.31 226 PRO A C 1
ATOM 1823 O O . PRO A 1 226 ? 0.531 12.366 4.218 1.00 43.31 226 PRO A O 1
ATOM 1826 N N . GLY A 1 227 ? -0.088 10.654 2.912 1.00 41.38 227 GLY A N 1
ATOM 1827 C CA . GLY A 1 227 ? 0.635 9.616 3.657 1.00 41.38 227 GLY A CA 1
ATOM 1828 C C . GLY A 1 227 ? 2.133 9.914 3.825 1.00 41.38 227 GLY A C 1
ATOM 1829 O O . GLY A 1 227 ? 2.741 9.510 4.813 1.00 41.38 227 GLY A O 1
ATOM 1830 N N . LEU A 1 228 ? 2.719 10.703 2.914 1.00 39.41 228 LEU A N 1
ATOM 1831 C CA . LEU A 1 228 ? 4.123 11.135 2.942 1.00 39.41 228 LEU A CA 1
ATOM 1832 C C . LEU A 1 228 ? 4.424 12.305 3.891 1.00 39.41 228 LEU A C 1
ATOM 1834 O O . LEU A 1 228 ? 5.534 12.385 4.407 1.00 39.41 228 LEU A O 1
ATOM 1838 N N . ILE A 1 229 ? 3.463 13.197 4.155 1.00 44.50 229 ILE A N 1
ATOM 1839 C CA . ILE A 1 229 ? 3.654 14.293 5.124 1.00 44.50 229 ILE A CA 1
ATOM 1840 C C . ILE A 1 229 ? 3.689 13.723 6.558 1.00 44.50 229 ILE A C 1
ATOM 1842 O O . ILE A 1 229 ? 4.284 14.299 7.467 1.00 44.50 229 ILE A O 1
ATOM 1846 N N . MET A 1 230 ? 3.116 12.535 6.752 1.00 47.41 230 MET A N 1
ATOM 1847 C CA . MET A 1 230 ? 2.743 12.024 8.062 1.00 47.41 230 MET A CA 1
ATOM 1848 C C . MET A 1 230 ? 3.718 11.034 8.702 1.00 47.41 230 MET A C 1
ATOM 1850 O O . MET A 1 230 ? 3.763 10.993 9.929 1.00 47.41 230 MET A O 1
ATOM 1854 N N . SER A 1 231 ? 4.545 10.300 7.946 1.00 42.41 231 SER A N 1
ATOM 1855 C CA . SER A 1 231 ? 5.680 9.571 8.551 1.00 42.41 231 SER A CA 1
ATOM 1856 C C . SER A 1 231 ? 6.666 10.548 9.208 1.00 42.41 231 SER A C 1
ATOM 1858 O O . SER A 1 231 ? 7.218 10.262 10.270 1.00 42.41 231 SER A O 1
ATOM 1860 N N . GLY A 1 232 ? 6.799 11.750 8.631 1.00 38.12 232 GLY A N 1
ATOM 1861 C CA . GLY A 1 232 ? 7.506 12.881 9.225 1.00 38.12 232 GLY A CA 1
ATOM 1862 C C . GLY A 1 232 ? 6.881 13.338 10.546 1.00 38.12 232 GLY A C 1
ATOM 1863 O O . GLY A 1 232 ? 7.592 13.438 11.541 1.00 38.12 232 GLY A O 1
ATOM 1864 N N . PHE A 1 233 ? 5.558 13.544 10.602 1.00 40.75 233 PHE A N 1
ATOM 1865 C CA . PHE A 1 233 ? 4.885 13.987 11.834 1.00 40.75 233 PHE A CA 1
ATOM 1866 C C . PHE A 1 233 ? 4.815 12.912 12.931 1.00 40.75 233 PHE A C 1
ATOM 1868 O O . PHE A 1 233 ? 4.994 13.232 14.108 1.00 40.75 233 PHE A O 1
ATOM 1875 N N . TYR A 1 234 ? 4.620 11.639 12.576 1.00 40.91 234 TYR A N 1
ATOM 1876 C CA . TYR A 1 234 ? 4.638 10.537 13.545 1.00 40.91 234 TYR A CA 1
ATOM 1877 C C . TYR A 1 234 ? 6.025 10.393 14.193 1.00 40.91 234 TYR A C 1
ATOM 1879 O O . TYR A 1 234 ? 6.134 10.219 15.406 1.00 40.91 234 TYR A O 1
ATOM 1887 N N . ASN A 1 235 ? 7.091 10.623 13.416 1.00 39.81 235 ASN A N 1
ATOM 1888 C CA . ASN A 1 235 ? 8.454 10.719 13.941 1.00 39.81 235 ASN A CA 1
ATOM 1889 C C . ASN A 1 235 ? 8.721 11.993 14.765 1.00 39.81 235 ASN A C 1
ATOM 1891 O O . ASN A 1 235 ? 9.702 12.025 15.501 1.00 39.81 235 ASN A O 1
ATOM 1895 N N . THR A 1 236 ? 7.873 13.028 14.705 1.00 40.16 236 THR A N 1
ATOM 1896 C CA . THR A 1 236 ? 8.069 14.261 15.501 1.00 40.16 236 THR A CA 1
ATOM 1897 C C . THR A 1 236 ? 7.438 14.222 16.897 1.00 40.16 236 THR A C 1
ATOM 1899 O O . THR A 1 236 ? 7.959 14.869 17.804 1.00 40.16 236 THR A O 1
ATOM 1902 N N . LEU A 1 237 ? 6.381 13.432 17.127 1.00 38.94 237 LEU A N 1
ATOM 1903 C CA . LEU A 1 237 ? 5.729 13.330 18.448 1.00 38.94 237 LEU A CA 1
ATOM 1904 C C . LEU A 1 237 ? 6.515 12.471 19.450 1.00 38.94 237 LEU A C 1
ATOM 1906 O O . LEU A 1 237 ? 6.473 12.738 20.647 1.00 38.94 237 LEU A O 1
ATOM 1910 N N . HIS A 1 238 ? 7.320 11.523 18.967 1.00 43.00 238 HIS A N 1
ATOM 1911 C CA . HIS A 1 238 ? 8.334 10.856 19.787 1.00 43.00 238 HIS A CA 1
ATOM 1912 C C . HIS A 1 238 ? 9.613 11.700 19.992 1.00 43.00 238 HIS A C 1
ATOM 1914 O O . HIS A 1 238 ? 10.512 11.251 20.699 1.00 43.00 238 HIS A O 1
ATOM 1920 N N . MET A 1 239 ? 9.720 12.909 19.411 1.00 35.97 239 MET A N 1
ATOM 1921 C CA . MET A 1 239 ? 10.971 13.684 19.382 1.00 35.97 239 MET A CA 1
ATOM 1922 C C . MET A 1 239 ? 11.041 14.965 20.219 1.00 35.97 239 MET A C 1
ATOM 1924 O O . MET A 1 239 ? 12.149 15.478 20.352 1.00 35.97 239 MET A O 1
ATOM 1928 N N . GLN A 1 240 ? 9.980 15.507 20.824 1.00 36.84 240 GLN A N 1
ATOM 1929 C CA . GLN A 1 240 ? 10.160 16.687 21.691 1.00 36.84 240 GLN A CA 1
ATOM 1930 C C . GLN A 1 240 ? 9.326 16.600 22.962 1.00 36.84 240 GLN A C 1
ATOM 1932 O O . GLN A 1 240 ? 8.104 16.712 22.949 1.00 36.84 240 GLN A O 1
ATOM 1937 N N . GLY A 1 241 ? 10.032 16.384 24.072 1.00 38.56 241 GLY A N 1
ATOM 1938 C CA . GLY A 1 241 ? 9.459 16.346 25.403 1.00 38.56 241 GLY A CA 1
ATOM 1939 C C . GLY A 1 241 ? 8.590 17.563 25.719 1.00 38.56 241 GLY A C 1
ATOM 1940 O O . GLY A 1 241 ? 8.859 18.680 25.285 1.00 38.56 241 GLY A O 1
ATOM 1941 N N . GLY A 1 242 ? 7.562 17.297 26.523 1.00 42.41 242 GLY A N 1
ATOM 1942 C CA . GLY A 1 242 ? 6.910 18.254 27.409 1.00 42.41 242 GLY A CA 1
ATOM 1943 C C . GLY A 1 242 ? 6.496 19.581 26.782 1.00 42.41 242 GLY A C 1
ATOM 1944 O O . GLY A 1 242 ? 7.167 20.594 26.960 1.00 42.41 242 GLY A O 1
ATOM 1945 N N . LYS A 1 243 ? 5.298 19.622 26.201 1.00 34.59 243 LYS A N 1
ATOM 1946 C CA . LYS A 1 243 ? 4.450 20.805 26.358 1.00 34.59 243 LYS A CA 1
ATOM 1947 C C . LYS A 1 243 ? 3.131 20.357 26.960 1.00 34.59 243 LYS A C 1
ATOM 1949 O O . LYS A 1 243 ? 2.419 19.555 26.365 1.00 34.59 243 LYS A O 1
ATOM 1954 N N . GLU A 1 244 ? 2.868 20.827 28.176 1.00 35.78 244 GLU A N 1
ATOM 1955 C CA . GLU A 1 244 ? 1.590 20.644 28.856 1.00 35.78 244 GLU A CA 1
ATOM 1956 C C . GLU A 1 244 ? 0.474 21.181 27.960 1.00 35.78 244 GLU A C 1
ATOM 1958 O O . GLU A 1 244 ? 0.370 22.381 27.707 1.00 35.78 244 GLU A O 1
ATOM 1963 N N . ILE A 1 245 ? -0.354 20.269 27.464 1.00 33.59 245 ILE A N 1
ATOM 1964 C CA . ILE A 1 245 ? -1.640 20.596 26.864 1.00 33.59 245 ILE A CA 1
ATOM 1965 C C . ILE A 1 245 ? -2.649 20.526 28.017 1.00 33.59 245 ILE A C 1
ATOM 1967 O O . ILE A 1 245 ? -2.734 19.479 28.666 1.00 33.59 245 ILE A O 1
ATOM 1971 N N . PRO A 1 246 ? -3.390 21.603 28.331 1.00 31.58 246 PRO A N 1
ATOM 1972 C CA . PRO A 1 246 ? -4.350 21.566 29.424 1.00 31.58 246 PRO A CA 1
ATOM 1973 C C . PRO A 1 246 ? -5.447 20.538 29.123 1.00 31.58 246 PRO A C 1
ATOM 1975 O O . PRO A 1 246 ? -6.010 20.499 28.027 1.00 31.58 246 PRO A O 1
ATOM 1978 N N . ALA A 1 247 ? -5.734 19.686 30.107 1.00 25.23 247 ALA A N 1
ATOM 1979 C CA . ALA A 1 247 ? -6.706 18.611 29.976 1.00 25.23 247 ALA A CA 1
ATOM 1980 C C . ALA A 1 247 ? -8.137 19.167 29.821 1.00 25.23 247 ALA A C 1
ATOM 1982 O O . ALA A 1 247 ? -8.539 20.030 30.606 1.00 25.23 247 ALA A O 1
ATOM 1983 N N . PRO A 1 248 ? -8.952 18.658 28.879 1.00 26.33 248 PRO A N 1
ATOM 1984 C CA . PRO A 1 248 ? -10.375 18.964 28.867 1.00 26.33 248 PRO A CA 1
ATOM 1985 C C . PRO A 1 248 ? -11.075 18.266 30.045 1.00 26.33 248 PRO A C 1
ATOM 1987 O O . PRO A 1 248 ? -11.053 17.039 30.165 1.00 26.33 248 PRO A O 1
ATOM 1990 N N . GLU A 1 249 ? -11.723 19.045 30.916 1.00 24.33 249 GLU A N 1
ATOM 1991 C CA . GLU A 1 249 ? -12.604 18.519 31.962 1.00 24.33 249 GLU A CA 1
ATOM 1992 C C . GLU A 1 249 ? -13.843 17.866 31.332 1.00 24.33 249 GLU A C 1
ATOM 1994 O O . GLU A 1 249 ? -14.763 18.538 30.865 1.00 24.33 249 GLU A O 1
ATOM 1999 N N . VAL A 1 250 ? -13.903 16.535 31.374 1.00 26.45 250 VAL A N 1
ATOM 2000 C CA . VAL A 1 250 ? -15.124 15.773 31.094 1.00 26.45 250 VAL A CA 1
ATOM 2001 C C . VAL A 1 250 ? -15.701 15.288 32.420 1.00 26.45 250 VAL A C 1
ATOM 2003 O O . VAL A 1 250 ? -15.174 14.376 33.057 1.00 26.45 250 VAL A O 1
ATOM 2006 N N . ARG A 1 251 ? -16.813 15.893 32.851 1.00 27.17 251 ARG A N 1
ATOM 2007 C CA . ARG A 1 251 ? -17.578 15.428 34.017 1.00 27.17 251 ARG A CA 1
ATOM 2008 C C . ARG A 1 251 ? -18.386 14.186 33.647 1.00 27.17 251 ARG A C 1
ATOM 2010 O O . ARG A 1 251 ? -19.437 14.287 33.019 1.00 27.17 251 ARG A O 1
ATOM 2017 N N . LEU A 1 252 ? -17.929 13.017 34.086 1.00 31.30 252 LEU A N 1
ATOM 2018 C CA . LEU A 1 252 ? -18.741 11.801 34.091 1.00 31.30 252 LEU A CA 1
ATOM 2019 C C . LEU A 1 252 ? -19.712 11.832 35.282 1.00 31.30 252 LEU A C 1
ATOM 2021 O O . LEU A 1 252 ? -19.320 12.104 36.419 1.00 31.30 252 LEU A O 1
ATOM 2025 N N . ARG A 1 253 ? -20.996 11.558 35.019 1.00 33.25 253 ARG A N 1
ATOM 2026 C CA . ARG A 1 253 ? -22.013 11.365 36.061 1.00 33.25 253 ARG A CA 1
ATOM 2027 C C . ARG A 1 253 ? -21.638 10.152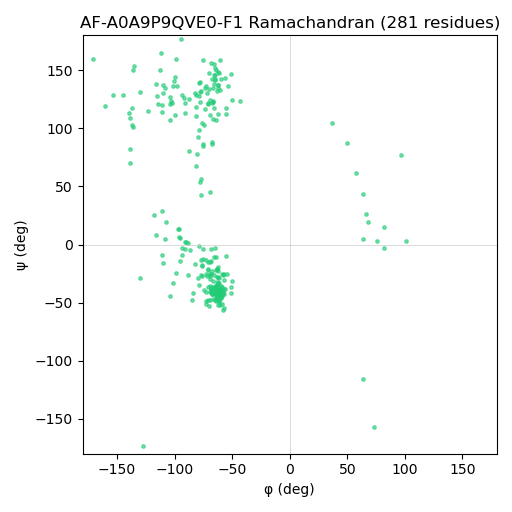 36.922 1.00 33.25 253 ARG A C 1
ATOM 2029 O O . ARG A 1 253 ? -21.656 9.029 36.445 1.00 33.25 253 ARG A O 1
ATOM 2036 N N . GLN A 1 254 ? -21.301 10.449 38.176 1.00 39.50 254 GLN A N 1
ATOM 2037 C CA . GLN A 1 254 ? -21.369 9.623 39.386 1.00 39.50 254 GLN A CA 1
ATOM 2038 C C . GLN A 1 254 ? -21.052 8.117 39.263 1.00 39.50 254 GLN A C 1
ATOM 2040 O O . GLN A 1 254 ? -21.915 7.300 38.973 1.00 39.50 254 GLN A O 1
ATOM 2045 N N . GLY A 1 255 ? -19.849 7.765 39.729 1.00 45.56 255 GLY A N 1
ATOM 2046 C CA . GLY A 1 255 ? -19.743 6.847 40.867 1.00 45.56 255 GLY A CA 1
ATOM 2047 C C . GLY A 1 255 ? -19.505 5.369 40.567 1.00 45.56 255 GLY A C 1
ATOM 2048 O O . GLY A 1 255 ? -20.381 4.543 40.788 1.00 45.56 255 GLY A O 1
ATOM 2049 N N . THR A 1 256 ? -18.269 5.005 40.225 1.00 33.09 256 THR A N 1
ATOM 2050 C CA . THR A 1 256 ? -17.626 3.791 40.767 1.00 33.09 256 THR A CA 1
ATOM 2051 C C . THR A 1 256 ? -16.113 3.897 40.583 1.00 33.09 256 THR A C 1
ATOM 2053 O O . THR A 1 256 ? -15.622 4.046 39.467 1.00 33.09 256 THR A O 1
ATOM 2056 N N . ARG A 1 257 ? -15.355 3.875 41.687 1.00 31.86 257 ARG A N 1
ATOM 2057 C CA . ARG A 1 257 ? -13.887 3.784 41.664 1.00 31.86 257 ARG A CA 1
ATOM 2058 C C . ARG A 1 257 ? -13.514 2.308 41.715 1.00 31.86 257 ARG A C 1
ATOM 2060 O O . ARG A 1 257 ? -13.749 1.658 42.727 1.00 31.86 257 ARG A O 1
ATOM 2067 N N . PHE A 1 258 ? -12.932 1.796 40.637 1.00 34.06 258 PHE A N 1
ATOM 2068 C CA . PHE A 1 258 ? -12.287 0.489 40.638 1.00 34.06 258 PHE A CA 1
ATOM 2069 C C . PHE A 1 258 ? -10.907 0.622 41.302 1.00 34.06 258 PHE A C 1
ATOM 2071 O O . PHE A 1 258 ? -10.095 1.441 40.873 1.00 34.06 258 PHE A O 1
ATOM 2078 N N . GLN A 1 259 ? -10.654 -0.140 42.369 1.00 30.53 259 GLN A N 1
ATOM 2079 C CA . GLN A 1 259 ? -9.325 -0.297 42.966 1.00 30.53 259 GLN A CA 1
ATOM 2080 C C . GLN A 1 259 ? -8.772 -1.661 42.555 1.00 30.53 259 GLN A C 1
ATOM 2082 O O . GLN A 1 259 ? -9.385 -2.690 42.825 1.00 30.53 259 GLN A O 1
ATOM 2087 N N . TRP A 1 260 ? -7.619 -1.656 41.889 1.00 34.66 260 TRP A N 1
ATOM 2088 C CA . TRP A 1 260 ? -6.942 -2.854 41.403 1.00 34.66 260 TRP A CA 1
ATOM 2089 C C . TRP A 1 260 ? -5.782 -3.232 42.334 1.00 34.66 260 TRP A C 1
ATOM 2091 O O . TRP A 1 260 ? -5.030 -2.361 42.769 1.00 34.66 260 TRP A O 1
ATOM 2101 N N . SER A 1 261 ? -5.653 -4.526 42.643 1.00 34.16 261 SER A N 1
ATOM 2102 C CA . SER A 1 261 ? -4.722 -5.079 43.640 1.00 34.16 261 SER A CA 1
ATOM 2103 C C . SER A 1 261 ? -3.675 -6.041 43.052 1.00 34.16 261 SER A C 1
ATOM 2105 O O . SER A 1 261 ? -3.199 -6.930 43.754 1.00 34.16 261 SER A O 1
ATOM 2107 N N . GLY A 1 262 ? -3.343 -5.922 41.762 1.00 35.47 262 GLY A N 1
ATOM 2108 C CA . GLY A 1 262 ? -2.330 -6.760 41.106 1.00 35.47 262 GLY A CA 1
ATOM 2109 C C . GLY A 1 262 ? -0.962 -6.077 40.997 1.00 35.47 262 GLY A C 1
ATOM 2110 O O . GLY A 1 262 ? -0.849 -4.859 41.078 1.00 35.47 262 GLY A O 1
ATOM 2111 N N . SER A 1 263 ? 0.096 -6.867 40.819 1.00 39.91 263 SER A N 1
ATOM 2112 C CA . SER A 1 263 ? 1.504 -6.433 40.830 1.00 39.91 263 SER A CA 1
ATOM 2113 C C . SER A 1 263 ? 2.117 -6.158 39.444 1.00 39.91 263 SER A C 1
ATOM 2115 O O . SER A 1 263 ? 3.302 -5.851 39.353 1.00 39.91 263 SER A O 1
ATOM 2117 N N . SER A 1 264 ? 1.337 -6.198 38.361 1.00 49.44 264 SER A N 1
ATOM 2118 C CA . SER A 1 264 ? 1.766 -5.814 37.003 1.00 49.44 264 SER A CA 1
ATOM 2119 C C . SER A 1 264 ? 0.653 -5.040 36.299 1.00 49.44 264 SER A C 1
ATOM 2121 O O . SER A 1 264 ? -0.414 -5.621 36.100 1.00 49.44 264 SER A O 1
ATOM 2123 N N . LEU A 1 265 ? 0.853 -3.742 36.013 1.00 43.62 265 LEU A N 1
ATOM 2124 C CA . LEU A 1 265 ? -0.168 -2.878 35.392 1.00 43.62 265 LEU A CA 1
ATOM 2125 C C . LEU A 1 265 ? -0.863 -3.644 34.254 1.00 43.62 265 LEU A C 1
ATOM 2127 O O . LEU A 1 265 ? -0.158 -4.150 33.378 1.00 43.62 265 LEU A O 1
ATOM 2131 N N . PRO A 1 266 ? -2.199 -3.798 34.272 1.00 48.50 266 PRO A N 1
ATOM 2132 C CA . PRO A 1 266 ? -2.862 -4.533 33.215 1.00 48.50 266 PRO A CA 1
ATOM 2133 C C . PRO A 1 266 ? -2.686 -3.754 31.907 1.00 48.50 266 PRO A C 1
ATOM 2135 O O . PRO A 1 266 ? -2.684 -2.517 31.940 1.00 48.50 266 PRO A O 1
ATOM 2138 N N . PRO A 1 267 ? -2.562 -4.435 30.755 1.00 60.69 267 PRO A N 1
ATOM 2139 C CA . PRO A 1 267 ? -2.792 -3.755 29.493 1.00 60.69 267 PRO A CA 1
ATOM 2140 C C . PRO A 1 267 ? -4.169 -3.089 29.570 1.00 60.69 267 PRO A C 1
ATOM 2142 O O . PRO A 1 267 ? -5.120 -3.670 30.101 1.00 60.69 267 PRO A O 1
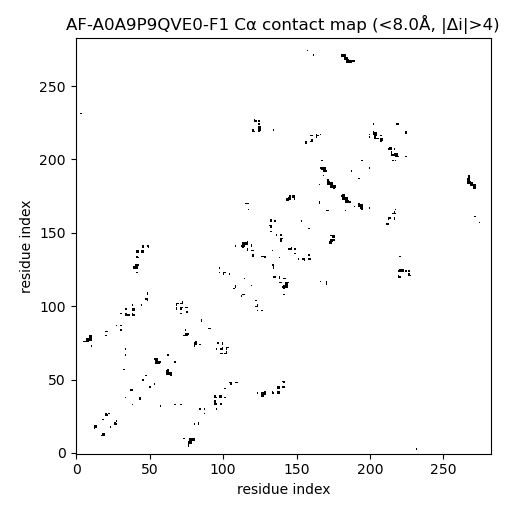ATOM 2145 N N . TRP A 1 268 ? -4.285 -1.848 29.105 1.00 70.56 268 TRP A N 1
ATOM 2146 C CA . TRP A 1 268 ? -5.599 -1.217 29.042 1.00 70.56 268 TRP A CA 1
ATOM 2147 C C . TRP A 1 268 ? -6.370 -1.921 27.930 1.00 70.56 268 TRP A C 1
ATOM 2149 O O . TRP A 1 268 ? -5.892 -1.984 26.801 1.00 70.56 268 TRP A O 1
ATOM 2159 N N . ILE A 1 269 ? -7.519 -2.508 28.25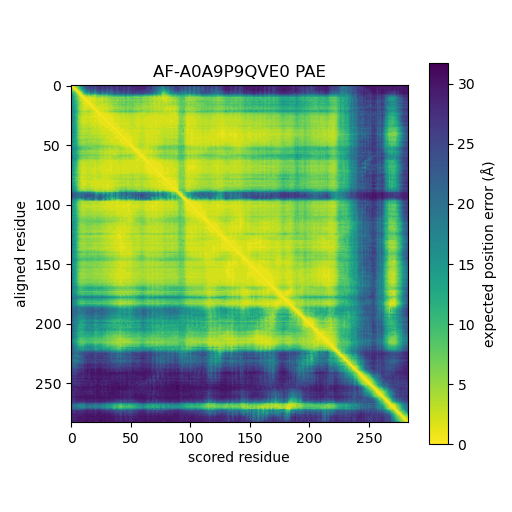9 1.00 72.25 269 ILE A N 1
ATOM 2160 C CA . ILE A 1 269 ? -8.340 -3.270 27.317 1.00 72.25 269 ILE A CA 1
ATOM 2161 C C . ILE A 1 269 ? -9.649 -2.513 27.127 1.00 72.25 269 ILE A C 1
ATOM 2163 O O . ILE A 1 269 ? -10.384 -2.278 28.088 1.00 72.25 269 ILE A O 1
ATOM 2167 N N . LEU A 1 270 ? -9.945 -2.132 25.888 1.00 76.50 270 LEU A N 1
ATOM 2168 C CA . LEU A 1 270 ? -11.226 -1.545 25.510 1.00 76.50 270 LEU A CA 1
ATOM 2169 C C . LEU A 1 270 ? -11.987 -2.547 24.635 1.00 76.50 270 LEU A C 1
ATOM 2171 O O . LEU A 1 270 ? -11.481 -2.901 23.570 1.00 76.50 270 LEU A O 1
ATOM 2175 N N . PRO A 1 271 ? -13.191 -3.003 25.025 1.00 77.19 271 PRO A N 1
ATOM 2176 C CA . PRO A 1 271 ? -13.998 -3.835 24.143 1.00 77.19 271 PRO A CA 1
ATOM 2177 C C . PRO A 1 271 ? -14.356 -3.035 22.892 1.00 77.19 271 PRO A C 1
ATOM 2179 O O . PRO A 1 271 ? -14.721 -1.859 22.989 1.00 77.19 271 PRO A O 1
ATOM 2182 N N . VAL A 1 272 ? -14.272 -3.660 21.719 1.00 75.31 272 VAL A N 1
ATOM 2183 C CA . VAL A 1 272 ? -14.760 -3.057 20.479 1.00 75.31 272 VAL A CA 1
ATOM 2184 C C . VAL A 1 272 ? -16.284 -3.010 20.585 1.00 75.31 272 VAL A C 1
ATOM 2186 O O . VAL A 1 272 ? -16.926 -4.059 20.609 1.00 75.31 272 VAL A O 1
ATOM 2189 N N . PRO A 1 273 ? -16.908 -1.821 20.696 1.00 59.09 273 PRO A N 1
ATOM 2190 C CA . PRO A 1 273 ? -18.351 -1.756 20.831 1.00 59.09 273 PRO A CA 1
ATOM 2191 C C . PRO A 1 273 ? -18.968 -2.243 19.527 1.00 59.09 273 PRO A C 1
ATOM 2193 O O . PRO A 1 273 ? -18.684 -1.664 18.471 1.00 59.09 273 PRO A O 1
ATOM 2196 N N . ASP A 1 274 ? -19.821 -3.260 19.621 1.00 49.47 274 ASP A N 1
ATOM 2197 C CA . ASP A 1 274 ? -20.643 -3.707 18.509 1.00 49.47 274 ASP A CA 1
ATOM 2198 C C . ASP A 1 274 ? -21.457 -2.505 18.009 1.00 49.47 274 ASP A C 1
ATOM 2200 O O . ASP A 1 274 ? -22.231 -1.887 18.747 1.00 49.47 274 ASP A O 1
ATOM 2204 N N . VAL A 1 275 ? -21.229 -2.104 16.758 1.00 45.62 275 VAL A N 1
ATOM 2205 C CA . VAL A 1 275 ? -21.920 -0.958 16.146 1.00 45.62 275 VAL A CA 1
ATOM 2206 C C . VAL A 1 275 ? -23.423 -1.268 15.992 1.00 45.62 275 VAL A C 1
ATOM 2208 O O . VAL A 1 275 ? -24.237 -0.363 15.784 1.00 45.62 275 VAL A O 1
ATOM 2211 N N . ARG A 1 276 ? -23.831 -2.529 16.202 1.00 39.50 276 ARG A N 1
ATOM 2212 C CA . ARG A 1 276 ? -25.219 -2.995 16.228 1.00 39.50 276 ARG A CA 1
ATOM 2213 C C . ARG A 1 276 ? -25.917 -2.740 17.571 1.00 39.50 276 ARG A C 1
ATOM 2215 O O . ARG A 1 276 ? -26.350 -3.661 18.252 1.00 39.50 276 ARG A O 1
ATOM 2222 N N . ARG A 1 277 ? -26.156 -1.473 17.917 1.00 37.72 277 ARG A N 1
ATOM 2223 C CA . ARG A 1 277 ? -27.313 -1.104 18.762 1.00 37.72 277 ARG A CA 1
ATOM 2224 C C . ARG A 1 277 ? -27.981 0.167 18.259 1.00 37.72 277 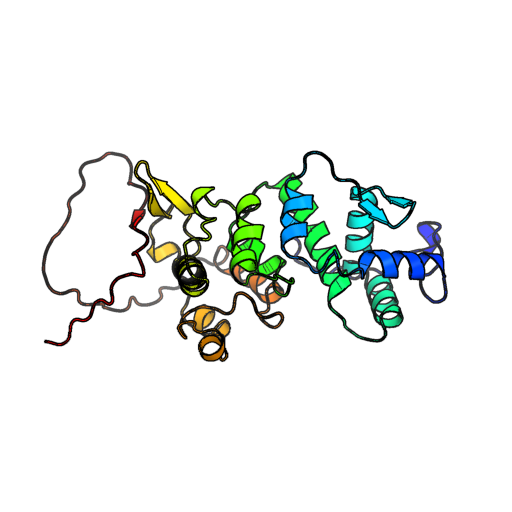ARG A C 1
ATOM 2226 O O . ARG A 1 277 ? -27.775 1.255 18.788 1.00 37.72 277 ARG A O 1
ATOM 2233 N N . ARG A 1 278 ? -28.844 -0.001 17.257 1.00 36.38 278 ARG A N 1
ATOM 2234 C CA . ARG A 1 278 ? -30.038 0.836 17.067 1.00 36.38 278 ARG A CA 1
ATOM 2235 C C . ARG A 1 278 ? -31.223 -0.035 16.653 1.00 36.38 278 ARG A C 1
ATOM 2237 O O . ARG A 1 278 ? -31.705 0.051 15.535 1.00 36.38 278 ARG A O 1
ATOM 2244 N N . SER A 1 279 ? -31.719 -0.844 17.582 1.00 31.98 279 SER A N 1
ATOM 2245 C CA . SER A 1 279 ? -33.164 -1.038 17.695 1.00 31.98 279 SER A CA 1
ATOM 2246 C C . SER A 1 279 ? -33.668 0.069 18.618 1.00 31.98 279 SER A C 1
ATOM 2248 O O . SER A 1 279 ? -33.798 -0.120 19.825 1.00 31.98 279 SER A O 1
ATOM 2250 N N . ILE A 1 280 ? -33.844 1.270 18.065 1.00 36.12 280 ILE A N 1
ATOM 2251 C CA . ILE A 1 280 ? -34.723 2.247 18.702 1.00 36.12 280 ILE A CA 1
ATOM 2252 C C . ILE A 1 280 ? -36.120 1.792 18.291 1.00 36.12 280 ILE A C 1
ATOM 2254 O O . ILE A 1 280 ? -36.571 2.099 17.191 1.00 36.12 280 ILE A O 1
ATOM 2258 N N . SER A 1 281 ? -36.749 0.969 19.129 1.00 30.16 281 SER A N 1
ATOM 2259 C CA . SER A 1 281 ? -38.204 0.879 19.139 1.00 30.16 281 SER A CA 1
ATOM 2260 C C . SER A 1 281 ? -38.699 2.250 19.588 1.00 30.16 281 SER A C 1
ATOM 2262 O O . SER A 1 281 ? -38.488 2.631 20.739 1.00 30.16 281 SER A O 1
ATOM 2264 N N . TYR A 1 282 ? -39.254 3.022 18.660 1.00 39.66 282 TYR A N 1
ATOM 2265 C CA . TYR A 1 282 ? -40.264 3.990 19.053 1.00 39.66 282 TYR A CA 1
ATOM 2266 C C . TYR A 1 282 ? -41.529 3.190 19.354 1.00 39.66 282 TYR A C 1
ATOM 2268 O O . TYR A 1 282 ? -41.817 2.237 18.627 1.00 39.66 282 TYR A O 1
ATOM 2276 N N . ASP A 1 283 ? -42.148 3.546 20.476 1.00 36.75 283 ASP A N 1
ATOM 2277 C CA . ASP A 1 283 ? -43.325 2.926 21.092 1.00 36.75 283 ASP A CA 1
ATOM 2278 C C . ASP A 1 283 ? -44.416 2.474 20.106 1.00 36.75 283 ASP A C 1
ATOM 2280 O O . ASP A 1 283 ? -44.692 3.210 19.127 1.00 36.75 283 ASP A O 1
#

Radius of gyration: 22.41 Å; Cα contacts (8 Å, |Δi|>4): 314; chains: 1; bounding box: 72×39×70 Å

pLDDT: mean 73.6, std 20.84, range [24.33, 95.25]

Foldseek 3Di:
DDPPDLPQDADPCVVVVHDQLAPDVVNLVLLVLQQDLVLLALLVLLVQQVDPADWDDDPPDTDHPLVSLVVLQVCVRHPSSVVSSCVSVVHPDCRSLSSPLSSVLNVCCVVPNAAFLLLQLLSSANRDDPQLLCSRVSNQSSHLADPLLDDPVDDSQLNLVLVQVCQQQQNFYWDQDPPRFIKGWAPDDSVLRGDDVVVQVLQQDPCCVVVVYDRSRGNSHHPPSNSPVPVVVVVVSVPDDDDDDDDDDDDDPDDDDDDDDDDDPGTDMDTSDDPPPPPPPDD

Secondary structure (DSSP, 8-state):
--S---------TTTTT---STT-HHHHHHHHHHTSTTTTBHHHHHHHHS-SS-EEEETTEEEEHHHHHHHHHHHHH-HHHHHHHHHHHTS--THHHHHHHHHHHHHHHHHH-SB-HHHHHHHSTT-B-SSTTHHHHHHHTTBT--GGG--TTS-HHHHHHHHHHHHHTT-PEEEEETTTEEEEEESS-GGGGPPPHHHHHHTB-TTTTTTT--TTSB--S-TTS-HHHHHHHHHHHTTS----PPPP-----S---PPP--SS-PPEEEE---S--------